Protein AF-0000000087747037 (afdb_homodimer)

Nearest PDB structures (foldseek):
  2ftr-assembly1_B  TM=6.989E-01  e=5.851E-05  Halalkalibacterium halodurans C-125
  2jdj-assembly1_A  TM=6.472E-01  e=1.345E-04  Hahella chejuensis
  3bgu-assembly1_A  TM=5.146E-01  e=9.373E-04  Thermobifida fusca YX
  3ife-assembly1_A-2  TM=5.707E-01  e=8.621E-03  Bacillus anthracis str. 'Ames Ancestor'
  2pgc-assembly1_C  TM=7.372E-01  e=6.903E-02  uncultured marine organism

Foldseek 3Di:
DKKKKKKKKAFQVCVVVVVVCCVPPVVVLLVVVVFWDDKDKDWDPDDPDPGITMMMIMTDGDDPVSVVVCCVPSVVVVVVVCCVPGNPRMDMDIDMDDDDDD/DKKKKKKKKAFQVCVVVVVVCCVPPVVVLLVVVVFWADKDKDWDPDDPDPGITMMMIMTDGDDPVSVVVCCVPSVVVVVVVCCVPGNPRMDMDIDMDDDDDD

pLDDT: mean 94.98, std 6.18, range [61.69, 98.69]

Solvent-accessible surface area (backbone atoms only — not comparable to full-atom values): 10642 Å² total; per-residue (Å²): 78,23,33,44,39,34,38,34,45,26,31,54,91,47,42,68,61,48,53,49,42,41,52,71,42,53,50,53,54,50,41,69,69,70,63,40,40,78,76,44,44,29,36,43,66,73,68,88,43,95,64,41,43,39,35,39,40,33,31,34,26,75,36,69,68,56,47,49,52,39,47,73,43,66,41,43,56,50,52,50,50,48,41,72,75,49,40,88,45,48,44,72,52,74,45,46,27,38,58,44,90,117,79,23,33,44,39,34,38,34,46,26,31,54,91,46,42,68,62,49,54,49,40,41,51,70,43,52,52,53,55,50,41,68,69,68,61,41,42,77,76,43,42,28,36,44,66,76,66,88,44,96,63,40,43,40,34,38,40,33,30,34,26,73,36,68,68,54,47,50,53,39,47,71,42,66,42,42,56,50,52,50,49,48,42,73,76,48,40,89,46,46,44,72,52,74,44,48,27,38,57,45,91,118

Structure (mmCIF, N/CA/C/O backbone):
data_AF-0000000087747037-model_v1
#
loop_
_entity.id
_entity.type
_entity.pdbx_description
1 polymer 'DUF4286 domain-containing protein'
#
loop_
_atom_site.group_PDB
_atom_site.id
_atom_site.type_symbol
_atom_site.label_atom_id
_atom_site.label_alt_id
_atom_site.label_comp_id
_atom_site.label_asym_id
_atom_site.label_entity_id
_atom_site.label_seq_id
_atom_site.pdbx_PDB_ins_code
_atom_site.Cartn_x
_atom_site.Cartn_y
_atom_site.Cartn_z
_atom_site.occupancy
_atom_site.B_iso_or_equiv
_atom_site.auth_seq_id
_atom_site.auth_comp_id
_atom_site.auth_asym_id
_atom_site.auth_atom_id
_atom_site.pdbx_PDB_model_num
ATOM 1 N N . MET A 1 1 ? 13.93 -2.777 5.367 1 95.06 1 MET A N 1
ATOM 2 C CA . MET A 1 1 ? 12.922 -3.766 5.012 1 95.06 1 MET A CA 1
ATOM 3 C C . MET A 1 1 ? 12.148 -3.332 3.766 1 95.06 1 MET A C 1
ATOM 5 O O . MET A 1 1 ? 11.852 -2.15 3.598 1 95.06 1 MET A O 1
ATOM 9 N N . ILE A 1 2 ? 12.023 -4.312 2.865 1 97.69 2 ILE A N 1
ATOM 10 C CA . ILE A 1 2 ? 11.375 -4.016 1.59 1 97.69 2 ILE A CA 1
ATOM 11 C C . ILE A 1 2 ? 9.953 -4.574 1.588 1 97.69 2 ILE A C 1
ATOM 13 O O . ILE A 1 2 ? 9.711 -5.676 2.084 1 97.69 2 ILE A O 1
ATOM 17 N N . ILE A 1 3 ? 9.102 -3.744 1.063 1 97.81 3 ILE A N 1
ATOM 18 C CA . ILE A 1 3 ? 7.727 -4.184 0.867 1 97.81 3 ILE A CA 1
ATOM 19 C C . ILE A 1 3 ? 7.461 -4.395 -0.622 1 97.81 3 ILE A C 1
ATOM 21 O O . ILE A 1 3 ? 7.75 -3.523 -1.442 1 97.81 3 ILE A O 1
ATOM 25 N N . ILE A 1 4 ? 7.023 -5.531 -0.963 1 97.25 4 ILE A N 1
ATOM 26 C CA . ILE A 1 4 ? 6.504 -5.7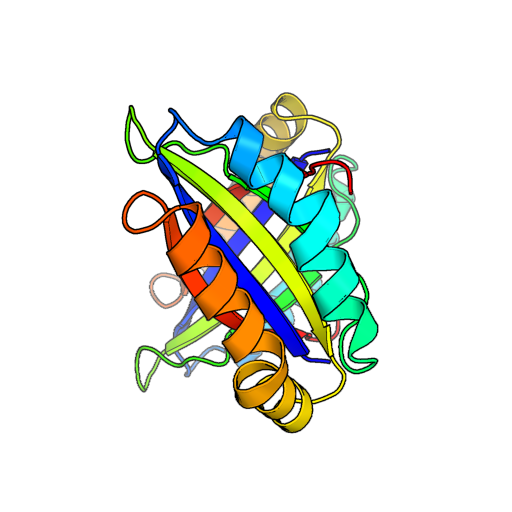97 -2.299 1 97.25 4 ILE A CA 1
ATOM 27 C C . ILE A 1 4 ? 4.98 -5.664 -2.299 1 97.25 4 ILE A C 1
ATOM 29 O O . ILE A 1 4 ? 4.285 -6.438 -1.635 1 97.25 4 ILE A O 1
ATOM 33 N N . ASN A 1 5 ? 4.508 -4.715 -2.982 1 96.81 5 ASN A N 1
ATOM 34 C CA . ASN A 1 5 ? 3.072 -4.48 -3.082 1 96.81 5 ASN A CA 1
ATOM 35 C C . ASN A 1 5 ? 2.561 -4.73 -4.496 1 96.81 5 ASN A C 1
ATOM 37 O O . ASN A 1 5 ? 2.902 -3.994 -5.426 1 96.81 5 ASN A O 1
ATOM 41 N N . THR A 1 6 ? 1.748 -5.715 -4.66 1 96.94 6 THR A N 1
ATOM 42 C CA . THR A 1 6 ? 1.2 -6.027 -5.977 1 96.94 6 THR A CA 1
ATOM 43 C C . THR A 1 6 ? -0.291 -5.707 -6.031 1 96.94 6 THR A C 1
ATOM 45 O O . THR A 1 6 ? -1.062 -6.168 -5.188 1 96.94 6 THR A O 1
ATOM 48 N N . THR A 1 7 ? -0.648 -4.91 -7.004 1 96.81 7 THR A N 1
ATOM 49 C CA . THR A 1 7 ? -2.047 -4.566 -7.23 1 96.81 7 THR A CA 1
ATOM 50 C C . THR A 1 7 ? -2.619 -5.363 -8.398 1 96.81 7 THR A C 1
ATOM 52 O O . THR A 1 7 ? -2.004 -5.441 -9.461 1 96.81 7 THR A O 1
ATOM 55 N N . PHE A 1 8 ? -3.748 -5.902 -8.188 1 96.75 8 PHE A N 1
ATOM 56 C CA . PHE A 1 8 ? -4.449 -6.68 -9.203 1 96.75 8 PHE A CA 1
ATOM 57 C C . PHE A 1 8 ? -5.738 -5.988 -9.625 1 96.75 8 PHE A C 1
ATOM 59 O O . PHE A 1 8 ? -6.516 -5.543 -8.773 1 96.75 8 PHE A O 1
ATOM 66 N N . HIS A 1 9 ? -5.863 -5.82 -10.875 1 96.06 9 HIS A N 1
ATOM 67 C CA . HIS A 1 9 ? -7.129 -5.41 -11.469 1 96.06 9 HIS A CA 1
ATOM 68 C C . HIS A 1 9 ? -7.867 -6.602 -12.07 1 96.06 9 HIS A C 1
ATOM 70 O O . HIS A 1 9 ? -7.41 -7.191 -13.055 1 96.06 9 HIS A O 1
ATOM 76 N N . VAL A 1 10 ? -8.992 -6.938 -11.508 1 96.12 10 VAL A N 1
ATOM 77 C CA . VAL A 1 10 ? -9.672 -8.195 -11.789 1 96.12 10 VAL A CA 1
ATOM 78 C C . VAL A 1 10 ? -11.086 -7.926 -12.289 1 96.12 10 VAL A C 1
ATOM 80 O O . VAL A 1 10 ? -11.797 -7.078 -11.742 1 96.12 10 VAL A O 1
ATOM 83 N N . GLU A 1 11 ? -11.469 -8.586 -13.359 1 95.69 11 GLU A N 1
ATOM 84 C CA . GLU A 1 11 ? -12.859 -8.516 -13.789 1 95.69 11 GLU A CA 1
ATOM 85 C C . GLU A 1 11 ? -13.805 -8.969 -12.672 1 95.69 11 GLU A C 1
ATOM 87 O O . GLU A 1 11 ? -13.523 -9.953 -11.984 1 95.69 11 GLU A O 1
ATOM 92 N N . ARG A 1 12 ? -14.875 -8.273 -12.602 1 94.06 12 ARG A N 1
ATOM 93 C CA . ARG A 1 12 ? -15.812 -8.539 -11.516 1 94.06 12 ARG A CA 1
ATOM 94 C C . ARG A 1 12 ? -16.344 -9.969 -11.586 1 94.06 12 ARG A C 1
ATOM 96 O O . ARG A 1 12 ? -16.625 -10.578 -10.547 1 94.06 12 ARG A O 1
ATOM 103 N N . SER A 1 13 ? -16.438 -10.516 -12.758 1 94.38 13 SER A N 1
ATOM 104 C CA . SER A 1 13 ? -17 -11.836 -12.969 1 94.38 13 SER A CA 1
ATOM 105 C C . SER A 1 13 ? -16.141 -12.914 -12.305 1 94.38 13 SER A C 1
ATOM 107 O O . SER A 1 13 ? -16.641 -14.008 -12.008 1 94.38 13 SER A O 1
ATOM 109 N N . ILE A 1 14 ? -14.93 -12.664 -12.047 1 96.56 14 ILE A N 1
ATOM 110 C CA . ILE A 1 14 ? -14.062 -13.703 -11.5 1 96.56 14 ILE A CA 1
ATOM 111 C C . ILE A 1 14 ? -13.562 -13.281 -10.125 1 96.56 14 ILE A C 1
ATOM 113 O O . ILE A 1 14 ? -12.672 -13.922 -9.555 1 96.56 14 ILE A O 1
ATOM 117 N N . GLU A 1 15 ? -13.992 -12.25 -9.523 1 96.06 15 GLU A N 1
ATOM 118 C CA . GLU A 1 15 ? -13.461 -11.648 -8.305 1 96.06 15 GLU A CA 1
ATOM 119 C C . GLU A 1 15 ? -13.445 -12.648 -7.156 1 96.06 15 GLU A C 1
ATOM 121 O O . GLU A 1 15 ? -12.461 -12.742 -6.418 1 96.06 15 GLU A O 1
ATOM 126 N N . ASN A 1 16 ? -14.539 -13.414 -7.055 1 96.81 16 ASN A N 1
ATOM 127 C CA . ASN A 1 16 ? -14.617 -14.375 -5.961 1 96.81 16 ASN A CA 1
ATOM 128 C C . ASN A 1 16 ? -13.578 -15.484 -6.113 1 96.81 16 ASN A C 1
ATOM 130 O O . ASN A 1 16 ? -12.914 -15.859 -5.145 1 96.81 16 ASN A O 1
ATOM 134 N N . ASN A 1 17 ? -13.453 -16.016 -7.254 1 97.75 17 ASN A N 1
ATOM 135 C CA . ASN A 1 17 ? -12.445 -17.031 -7.535 1 97.75 17 ASN A CA 1
ATOM 136 C C . ASN A 1 17 ? -11.031 -16.516 -7.305 1 97.75 17 ASN A C 1
ATOM 138 O O . ASN A 1 17 ? -10.18 -17.219 -6.785 1 97.75 17 ASN A O 1
ATOM 142 N N . PHE A 1 18 ? -10.867 -15.266 -7.719 1 98.19 18 PHE A N 1
ATOM 143 C CA . PHE A 1 18 ? -9.562 -14.633 -7.551 1 98.19 18 PHE A CA 1
ATOM 144 C C . PHE A 1 18 ? -9.211 -14.508 -6.074 1 98.19 18 PHE A C 1
ATOM 146 O O . PHE A 1 18 ? -8.109 -14.883 -5.66 1 98.19 18 PHE A O 1
ATOM 153 N N . CYS A 1 19 ? -10.148 -14.039 -5.305 1 98.19 19 CYS A N 1
ATOM 154 C CA . CYS A 1 19 ? -9.898 -13.867 -3.879 1 98.19 19 CYS A CA 1
ATOM 155 C C . CYS A 1 19 ? -9.602 -15.203 -3.213 1 98.19 19 CYS A C 1
ATOM 157 O O . CYS A 1 19 ? -8.719 -15.289 -2.359 1 98.19 19 CYS A O 1
ATOM 159 N N . LYS A 1 20 ? -10.352 -16.203 -3.617 1 98.12 20 LYS A N 1
ATOM 160 C CA . LYS A 1 20 ? -10.102 -17.547 -3.098 1 98.12 20 LYS A CA 1
ATOM 161 C C . LYS A 1 20 ? -8.703 -18.016 -3.471 1 98.12 20 LYS A C 1
ATOM 163 O O . LYS A 1 20 ? -7.988 -18.578 -2.635 1 98.12 20 LYS A O 1
ATOM 168 N N . TRP A 1 21 ? -8.305 -17.812 -4.648 1 98.31 21 TRP A N 1
ATOM 169 C CA . TRP A 1 21 ? -6.988 -18.203 -5.133 1 98.31 21 TRP A CA 1
ATOM 170 C C . TRP A 1 21 ? -5.891 -17.469 -4.367 1 98.31 21 TRP A C 1
ATOM 172 O O . TRP A 1 21 ? -4.859 -18.062 -4.035 1 98.31 21 TRP A O 1
ATOM 182 N N . VAL A 1 22 ? -6.047 -16.203 -4.098 1 98.5 22 VAL A N 1
ATOM 183 C CA . VAL A 1 22 ? -5.074 -15.43 -3.334 1 98.5 22 VAL A CA 1
ATOM 184 C C . VAL A 1 22 ? -4.879 -16.062 -1.955 1 98.5 22 VAL A C 1
ATOM 186 O O . VAL A 1 22 ? -3.748 -16.281 -1.526 1 98.5 22 VAL A O 1
ATOM 189 N N . ARG A 1 23 ? -5.992 -16.391 -1.35 1 98.25 23 ARG A N 1
ATOM 190 C CA . ARG A 1 23 ? -5.953 -16.906 0.015 1 98.25 23 ARG A CA 1
ATOM 191 C C . ARG A 1 23 ? -5.402 -18.328 0.049 1 98.25 23 ARG A C 1
ATOM 193 O O . ARG A 1 23 ? -4.605 -18.672 0.927 1 98.25 23 ARG A O 1
ATOM 200 N N . ASP A 1 24 ? -5.766 -19.094 -0.89 1 97.75 24 ASP A N 1
ATOM 201 C CA . ASP A 1 24 ? -5.512 -20.531 -0.802 1 97.75 24 ASP A CA 1
ATOM 202 C C . ASP A 1 24 ? -4.211 -20.906 -1.509 1 97.75 24 ASP A C 1
ATOM 204 O O . ASP A 1 24 ? -3.607 -21.938 -1.206 1 97.75 24 ASP A O 1
ATOM 208 N N . GLU A 1 25 ? -3.801 -20.094 -2.393 1 97.56 25 GLU A N 1
ATOM 209 C CA . GLU A 1 25 ? -2.66 -20.5 -3.207 1 97.56 25 GLU A CA 1
ATOM 210 C C . GLU A 1 25 ? -1.582 -19.422 -3.23 1 97.56 25 GLU A C 1
ATOM 212 O O . GLU A 1 25 ? -0.436 -19.672 -2.854 1 97.56 25 GLU A O 1
ATOM 217 N N . TYR A 1 26 ? -1.878 -18.219 -3.619 1 98.31 26 TYR A N 1
ATOM 218 C CA . TYR A 1 26 ? -0.902 -17.156 -3.834 1 98.31 26 TYR A CA 1
ATOM 219 C C . TYR A 1 26 ? -0.128 -16.859 -2.555 1 98.31 26 TYR A C 1
ATOM 221 O O . TYR A 1 26 ? 1.102 -16.953 -2.531 1 98.31 26 TYR A O 1
ATOM 229 N N . VAL A 1 27 ? -0.864 -16.562 -1.489 1 98.44 27 VAL A N 1
ATOM 230 C CA . VAL A 1 27 ? -0.237 -16.125 -0.251 1 98.44 27 VAL A CA 1
ATOM 231 C C . VAL A 1 27 ? 0.551 -17.266 0.375 1 98.44 27 VAL A C 1
ATOM 233 O O . VAL A 1 27 ? 1.735 -17.125 0.684 1 98.44 27 VAL A O 1
ATOM 236 N N . PRO A 1 28 ? -0.097 -18.516 0.499 1 98.19 28 PRO A N 1
ATOM 237 C CA . PRO A 1 28 ? 0.676 -19.625 1.074 1 98.19 28 PRO A CA 1
ATOM 238 C C . PRO A 1 28 ? 1.926 -19.953 0.262 1 98.19 28 PRO A C 1
ATOM 240 O O . PRO A 1 28 ? 2.986 -20.219 0.834 1 98.19 28 PRO A O 1
ATOM 243 N N . SER A 1 29 ? 1.837 -19.953 -0.997 1 97.56 29 SER A N 1
ATOM 244 C CA . SER A 1 29 ? 2.982 -20.25 -1.853 1 97.56 29 SER A CA 1
ATOM 245 C C . SER A 1 29 ? 4.078 -19.203 -1.693 1 97.56 29 SER A C 1
ATOM 247 O O . SER A 1 29 ? 5.262 -19.547 -1.607 1 97.56 29 SER A O 1
ATOM 249 N N . ALA A 1 30 ? 3.715 -17.953 -1.669 1 97.81 30 ALA A N 1
ATOM 250 C CA . ALA A 1 30 ? 4.676 -16.859 -1.492 1 97.81 30 ALA A CA 1
ATOM 251 C C . ALA A 1 30 ? 5.426 -17 -0.17 1 97.81 30 ALA A C 1
ATOM 253 O O . ALA A 1 30 ? 6.645 -16.828 -0.119 1 97.81 30 ALA A O 1
ATOM 254 N N . LEU A 1 31 ? 4.691 -17.344 0.831 1 97.75 31 LEU A N 1
ATOM 255 C CA . LEU A 1 31 ? 5.285 -17.5 2.156 1 97.75 31 LEU A CA 1
ATOM 256 C C . LEU A 1 31 ? 6.184 -18.719 2.215 1 97.75 31 LEU A C 1
ATOM 258 O O . LEU A 1 31 ? 7.184 -18.734 2.936 1 97.75 31 LEU A O 1
ATOM 262 N N . ALA A 1 32 ? 5.844 -19.766 1.49 1 96.81 32 ALA A N 1
ATOM 263 C CA . ALA A 1 32 ? 6.57 -21.031 1.509 1 96.81 32 ALA A CA 1
ATOM 264 C C . ALA A 1 32 ? 7.992 -20.859 0.986 1 96.81 32 ALA A C 1
ATOM 266 O O . ALA A 1 32 ? 8.859 -21.703 1.226 1 96.81 32 ALA A O 1
ATOM 267 N N . SER A 1 33 ? 8.227 -19.781 0.233 1 95.25 33 SER A N 1
ATOM 268 C CA . SER A 1 33 ? 9.57 -19.516 -0.268 1 95.25 33 SER A CA 1
ATOM 269 C C . SER A 1 33 ? 10.555 -19.312 0.877 1 95.25 33 SER A C 1
ATOM 271 O O . SER A 1 33 ? 11.766 -19.484 0.706 1 95.25 33 SER A O 1
ATOM 273 N N . GLY A 1 34 ? 9.984 -18.781 2.023 1 96.44 34 GLY A N 1
ATOM 274 C CA . GLY A 1 34 ? 10.82 -18.453 3.164 1 96.44 34 GLY A CA 1
ATOM 275 C C . GLY A 1 34 ? 11.453 -17.078 3.059 1 96.44 34 GLY A C 1
ATOM 276 O O . GLY A 1 34 ? 12.141 -16.641 3.98 1 96.44 34 GLY A O 1
ATOM 277 N N . ILE A 1 35 ? 11.25 -16.438 1.982 1 97.06 35 ILE A N 1
ATOM 278 C CA . ILE A 1 35 ? 11.859 -15.141 1.718 1 97.06 35 ILE A CA 1
ATOM 279 C C . ILE A 1 35 ? 10.906 -14.031 2.15 1 97.06 35 ILE A C 1
ATOM 281 O O . ILE A 1 35 ? 11.344 -12.977 2.607 1 97.06 35 ILE A O 1
ATOM 285 N N . LEU A 1 36 ? 9.625 -14.258 2.008 1 98.06 36 LEU A N 1
ATOM 286 C CA . LEU A 1 36 ? 8.609 -13.25 2.258 1 98.06 36 LEU A CA 1
ATOM 287 C C . LEU A 1 36 ? 7.941 -13.477 3.611 1 98.06 36 LEU A C 1
ATOM 289 O O . LEU A 1 36 ? 7.871 -14.609 4.094 1 98.06 36 LEU A O 1
ATOM 293 N N . SER A 1 37 ? 7.488 -12.375 4.133 1 98 37 SER A N 1
ATOM 294 C CA . SER A 1 37 ? 6.773 -12.43 5.406 1 98 37 SER A CA 1
ATOM 295 C C . SER A 1 37 ? 5.691 -11.359 5.48 1 98 37 SER A C 1
ATOM 297 O O . SER A 1 37 ? 5.578 -10.516 4.586 1 98 37 SER A O 1
ATOM 299 N N . GLU A 1 38 ? 4.789 -11.477 6.52 1 97.75 38 GLU A N 1
ATOM 300 C CA . GLU A 1 38 ? 3.797 -10.477 6.898 1 97.75 38 GLU A CA 1
ATOM 301 C C . GLU A 1 38 ? 2.881 -10.133 5.727 1 97.75 38 GLU A C 1
ATOM 303 O O . GLU A 1 38 ? 2.824 -8.977 5.293 1 97.75 38 GLU A O 1
ATOM 308 N N . PRO A 1 39 ? 2.15 -11.086 5.254 1 98.5 39 PRO A N 1
ATOM 309 C CA . PRO A 1 39 ? 1.237 -10.859 4.133 1 98.5 39 PRO A CA 1
ATOM 310 C C . PRO A 1 39 ? 0.112 -9.883 4.477 1 98.5 39 PRO A C 1
ATOM 312 O O . PRO A 1 39 ? -0.395 -9.898 5.602 1 98.5 39 PRO A O 1
ATOM 315 N N . GLY A 1 40 ? -0.173 -9.008 3.559 1 98.19 40 GLY A N 1
ATOM 316 C CA . GLY A 1 40 ? -1.353 -8.156 3.576 1 98.19 40 GLY A CA 1
ATOM 317 C C . GLY A 1 40 ? -2.252 -8.359 2.371 1 98.19 40 GLY A C 1
ATOM 318 O O . GLY A 1 40 ? -1.771 -8.617 1.268 1 98.19 40 GLY A O 1
ATOM 319 N N . PHE A 1 41 ? -3.521 -8.297 2.602 1 98.69 41 PHE A N 1
ATOM 320 C CA . PHE A 1 41 ? -4.512 -8.422 1.537 1 98.69 41 PHE A CA 1
ATOM 321 C C . PHE A 1 41 ? -5.637 -7.41 1.723 1 98.69 41 PHE A C 1
ATOM 323 O O . PHE A 1 41 ? -6.27 -7.363 2.779 1 98.69 41 PHE A O 1
ATOM 330 N N . SER A 1 42 ? -5.805 -6.582 0.672 1 98.12 42 SER A N 1
ATOM 331 C CA . SER A 1 42 ? -6.809 -5.535 0.797 1 98.12 42 SER A CA 1
ATOM 332 C C . SER A 1 42 ? -7.523 -5.289 -0.529 1 98.12 42 SER A C 1
ATOM 334 O O . SER A 1 42 ? -6.93 -5.457 -1.598 1 98.12 42 SER A O 1
ATOM 336 N N . ARG A 1 43 ? -8.805 -4.895 -0.438 1 97 43 ARG A N 1
ATOM 337 C CA . ARG A 1 43 ? -9.578 -4.422 -1.578 1 97 43 ARG A CA 1
ATOM 338 C C . ARG A 1 43 ? -9.508 -2.904 -1.7 1 97 43 ARG A C 1
ATOM 340 O O . ARG A 1 43 ? -9.68 -2.188 -0.711 1 97 43 ARG A O 1
ATOM 347 N N . ILE A 1 44 ? -9.219 -2.389 -2.865 1 96.25 44 ILE A N 1
ATOM 348 C CA . ILE A 1 44 ? -9.195 -0.949 -3.104 1 96.25 44 ILE A CA 1
ATOM 349 C C . ILE A 1 44 ? -10.609 -0.439 -3.348 1 96.25 44 ILE A C 1
ATOM 351 O O . ILE A 1 44 ? -11.312 -0.931 -4.238 1 96.25 44 ILE A O 1
ATOM 355 N N . LEU A 1 45 ? -11.07 0.446 -2.557 1 93.06 45 LEU A N 1
ATOM 356 C CA . LEU A 1 45 ? -12.469 0.854 -2.527 1 93.06 45 LEU A CA 1
ATOM 357 C C . LEU A 1 45 ? -12.773 1.846 -3.646 1 93.06 45 LEU A C 1
ATOM 359 O O . LEU A 1 45 ? -13.922 1.977 -4.074 1 93.06 45 LEU A O 1
ATOM 363 N N . ILE A 1 46 ? -11.789 2.543 -4.148 1 78.25 46 ILE A N 1
ATOM 364 C CA . ILE A 1 46 ? -12.109 3.471 -5.23 1 78.25 46 ILE A CA 1
ATOM 365 C C . ILE A 1 46 ? -12.141 2.719 -6.562 1 78.25 46 ILE A C 1
ATOM 367 O O . ILE A 1 46 ? -11.164 2.064 -6.934 1 78.25 46 ILE A O 1
ATOM 371 N N . GLU A 1 47 ? -13.391 2.541 -6.977 1 66.31 47 GLU A N 1
ATOM 372 C CA . GLU A 1 47 ? -13.625 1.826 -8.227 1 66.31 47 GLU A CA 1
ATOM 373 C C . GLU A 1 47 ? -13.367 2.727 -9.43 1 66.31 47 GLU A C 1
ATOM 375 O O . GLU A 1 47 ? -13.891 3.84 -9.508 1 66.31 47 GLU A O 1
ATOM 380 N N . VAL A 1 48 ? -12.312 2.396 -10.172 1 61.69 48 VAL A N 1
ATOM 381 C CA . VAL A 1 48 ? -11.961 3.17 -11.359 1 61.69 48 VAL A CA 1
ATOM 382 C C . VAL A 1 48 ? -12.875 2.795 -12.516 1 61.69 48 VAL A C 1
ATOM 384 O O . VAL A 1 48 ? -13.172 3.627 -13.383 1 61.69 48 VAL A O 1
ATOM 387 N N . GLN A 1 49 ? -13.25 1.562 -12.562 1 69.31 49 GLN A N 1
ATOM 388 C CA . GLN A 1 49 ? -14.117 1.094 -13.641 1 69.31 49 GLN A CA 1
ATOM 389 C C . GLN A 1 49 ? -15.25 0.228 -13.102 1 69.31 49 GLN A C 1
ATOM 391 O O . GLN A 1 49 ? -15.07 -0.485 -12.109 1 69.31 49 GLN A O 1
ATOM 396 N N . GLU A 1 50 ? -16.375 0.379 -13.773 1 71.94 50 GLU A N 1
ATOM 397 C CA . GLU A 1 50 ? -17.594 -0.301 -13.312 1 71.94 50 GLU A CA 1
ATOM 398 C C . GLU A 1 50 ? -17.406 -1.815 -13.312 1 71.94 50 GLU A C 1
ATOM 400 O O . GLU A 1 50 ? -17.891 -2.506 -12.414 1 71.94 50 GLU A O 1
ATOM 405 N N . ASP A 1 51 ? -16.672 -2.408 -14.172 1 85.5 51 ASP A N 1
ATOM 406 C CA . ASP A 1 51 ? -16.625 -3.861 -14.289 1 85.5 51 ASP A CA 1
ATOM 407 C C . ASP A 1 51 ? -15.273 -4.398 -13.812 1 85.5 51 ASP A C 1
ATOM 409 O O . ASP A 1 51 ? -14.852 -5.488 -14.211 1 85.5 51 ASP A O 1
ATOM 413 N N . CYS A 1 52 ? -14.57 -3.688 -12.953 1 91.62 52 CYS A N 1
ATOM 414 C CA . CYS A 1 52 ? -13.242 -4.086 -12.508 1 91.62 52 CYS A CA 1
ATOM 415 C C . CYS A 1 52 ? -13.078 -3.84 -11.008 1 91.62 52 CYS A C 1
ATOM 417 O O . CYS A 1 52 ? -13.531 -2.82 -10.492 1 91.62 52 CYS A O 1
ATOM 419 N N . SER A 1 53 ? -12.594 -4.852 -10.273 1 94.44 53 SER A N 1
ATOM 420 C CA . SER A 1 53 ? -12.188 -4.703 -8.875 1 94.44 53 SER A CA 1
ATOM 421 C C . SER A 1 53 ? -10.672 -4.703 -8.734 1 94.44 53 SER A C 1
ATOM 423 O O . SER A 1 53 ? -9.977 -5.414 -9.461 1 94.44 53 SER A O 1
ATOM 425 N N . SER A 1 54 ? -10.219 -3.971 -7.785 1 96.06 54 SER A N 1
ATOM 426 C CA . SER A 1 54 ? -8.781 -3.904 -7.539 1 96.06 54 SER A CA 1
ATOM 427 C C . SER A 1 54 ? -8.438 -4.414 -6.141 1 96.06 54 SER A C 1
ATOM 429 O O . SER A 1 54 ? -9.148 -4.125 -5.176 1 96.06 54 SER A O 1
ATOM 431 N N . PHE A 1 55 ? -7.363 -5.156 -6.117 1 97.69 55 PHE A N 1
ATOM 432 C CA . PHE A 1 55 ? -6.867 -5.707 -4.863 1 97.69 55 PHE A CA 1
ATOM 433 C C . PHE A 1 55 ? -5.363 -5.496 -4.738 1 97.69 55 PHE A C 1
ATOM 435 O O . PHE A 1 55 ? -4.645 -5.492 -5.738 1 97.69 55 PHE A O 1
ATOM 442 N N . ALA A 1 56 ? -4.957 -5.387 -3.523 1 97.88 56 ALA A N 1
ATOM 443 C CA . ALA A 1 56 ? -3.527 -5.277 -3.24 1 97.88 56 ALA A CA 1
ATOM 444 C C . ALA A 1 56 ? -3.062 -6.406 -2.326 1 97.88 56 ALA A C 1
ATOM 446 O O . ALA A 1 56 ? -3.713 -6.711 -1.322 1 97.88 56 ALA A O 1
ATOM 447 N N . VAL A 1 57 ? -1.992 -7.035 -2.664 1 98.5 57 VAL A N 1
ATOM 448 C CA . VAL A 1 57 ? -1.32 -8.031 -1.836 1 98.5 57 VAL A CA 1
ATOM 449 C C . VAL A 1 57 ? 0.106 -7.574 -1.536 1 98.5 57 VAL A C 1
ATOM 451 O O . VAL A 1 57 ? 0.853 -7.207 -2.447 1 98.5 57 VAL A O 1
ATOM 454 N N . SER A 1 58 ? 0.457 -7.582 -0.323 1 98.19 58 SER A N 1
ATOM 455 C CA . SER A 1 58 ? 1.783 -7.098 0.048 1 98.19 58 SER A CA 1
ATOM 456 C C . SER A 1 58 ? 2.525 -8.125 0.9 1 98.19 58 SER A C 1
ATOM 458 O O . SER A 1 58 ? 1.903 -8.922 1.605 1 98.19 58 SER A O 1
ATOM 460 N N . PHE A 1 59 ? 3.832 -8.078 0.827 1 98.62 59 PHE A N 1
ATOM 461 C CA . PHE A 1 59 ? 4.75 -8.836 1.662 1 98.62 59 PHE A CA 1
ATOM 462 C C . PHE A 1 59 ? 5.953 -7.988 2.061 1 98.62 59 PHE A C 1
ATOM 464 O O . PHE A 1 59 ? 6.258 -6.988 1.405 1 98.62 59 PHE A O 1
ATOM 471 N N . LYS A 1 60 ? 6.59 -8.438 3.086 1 98.25 60 LYS A N 1
ATOM 472 C CA . LYS A 1 60 ? 7.852 -7.824 3.488 1 98.25 60 LYS A CA 1
ATOM 473 C C . LYS A 1 60 ? 9.023 -8.773 3.262 1 98.25 60 LYS A C 1
ATOM 475 O O . LYS A 1 60 ? 8.859 -10 3.336 1 98.25 60 LYS A O 1
ATOM 480 N N . THR A 1 61 ? 10.055 -8.242 2.924 1 98.12 61 THR A N 1
ATOM 481 C CA . THR A 1 61 ? 11.305 -8.992 2.799 1 98.12 61 THR A CA 1
ATOM 482 C C . THR A 1 61 ? 12.492 -8.156 3.262 1 98.12 61 THR A C 1
ATOM 484 O O . THR A 1 61 ? 12.391 -6.93 3.355 1 98.12 61 THR A O 1
ATOM 487 N N . GLU A 1 62 ? 13.562 -8.711 3.551 1 97 62 GLU A N 1
ATOM 488 C CA . GLU A 1 62 ? 14.672 -8.078 4.246 1 97 62 GLU A CA 1
ATOM 489 C C . GLU A 1 62 ? 15.406 -7.09 3.342 1 97 62 GLU A C 1
ATOM 491 O O . GLU A 1 62 ? 15.867 -6.043 3.801 1 97 62 GLU A O 1
ATOM 496 N N . SER A 1 63 ? 15.586 -7.473 2.062 1 95 63 SER A N 1
ATOM 497 C CA . SER A 1 63 ? 16.391 -6.648 1.174 1 95 63 SER A CA 1
ATOM 498 C C . SER A 1 63 ? 15.82 -6.633 -0.24 1 95 63 SER A C 1
ATOM 500 O O . SER A 1 63 ? 14.977 -7.461 -0.581 1 95 63 SER A O 1
ATOM 502 N N . ILE A 1 64 ? 16.297 -5.648 -1.014 1 92.38 64 ILE A N 1
ATOM 503 C CA . ILE A 1 64 ? 15.867 -5.547 -2.404 1 92.38 64 ILE A CA 1
ATOM 504 C C . ILE A 1 64 ? 16.344 -6.766 -3.184 1 92.38 64 ILE A C 1
ATOM 506 O O . ILE A 1 64 ? 15.664 -7.25 -4.086 1 92.38 64 ILE A O 1
ATOM 510 N N . GLU A 1 65 ? 17.516 -7.305 -2.855 1 94.69 65 GLU A N 1
ATOM 511 C CA . GLU A 1 65 ? 18.031 -8.523 -3.479 1 94.69 65 GLU A CA 1
ATOM 512 C C . GLU A 1 65 ? 17.078 -9.695 -3.248 1 94.69 65 GLU A C 1
ATOM 514 O O . GLU A 1 65 ? 16.812 -10.477 -4.168 1 94.69 65 GLU A O 1
ATOM 519 N N . ASP A 1 66 ? 16.641 -9.812 -2.039 1 96.5 66 ASP A N 1
ATOM 520 C CA . ASP A 1 66 ? 15.68 -10.867 -1.71 1 96.5 66 ASP A CA 1
ATOM 521 C C . ASP A 1 66 ? 14.383 -10.703 -2.502 1 96.5 66 ASP A C 1
ATOM 523 O O . ASP A 1 66 ? 13.82 -11.68 -2.988 1 96.5 66 ASP A O 1
ATOM 527 N N . ALA A 1 67 ? 13.938 -9.469 -2.572 1 95.69 67 ALA A N 1
ATOM 528 C CA . ALA A 1 67 ? 12.719 -9.188 -3.33 1 95.69 67 ALA A CA 1
ATOM 529 C C . ALA A 1 67 ? 12.875 -9.609 -4.789 1 95.69 67 ALA A C 1
ATOM 531 O O . ALA A 1 67 ? 11.984 -10.25 -5.348 1 95.69 67 ALA A O 1
ATOM 532 N N . VAL A 1 68 ? 13.953 -9.281 -5.324 1 93.31 68 VAL A N 1
ATOM 533 C CA . VAL A 1 68 ? 14.219 -9.594 -6.723 1 93.31 68 VAL A CA 1
ATOM 534 C C . VAL A 1 68 ? 14.352 -11.102 -6.902 1 93.31 68 VAL A C 1
ATOM 536 O O . VAL A 1 68 ? 13.836 -11.672 -7.867 1 93.31 68 VAL A O 1
ATOM 539 N N . THR A 1 69 ? 15.055 -11.719 -6.023 1 94.88 69 THR A N 1
ATOM 540 C CA . THR A 1 69 ? 15.203 -13.172 -6.051 1 94.88 69 THR A CA 1
ATOM 541 C C . THR A 1 69 ? 13.836 -13.852 -6.062 1 94.88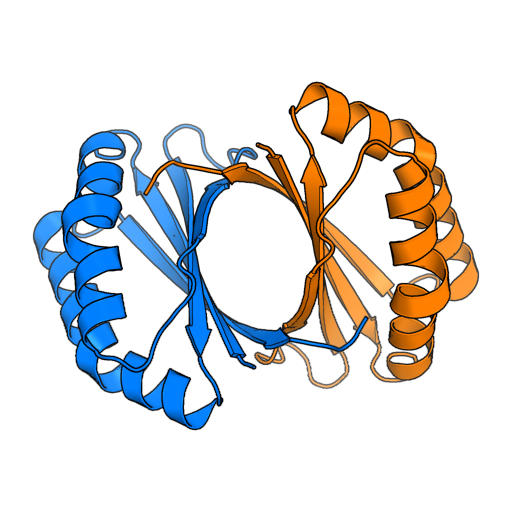 69 THR A C 1
ATOM 543 O O . THR A 1 69 ? 13.594 -14.75 -6.875 1 94.88 69 THR A O 1
ATOM 546 N N . TRP A 1 70 ? 13.016 -13.414 -5.172 1 96.69 70 TRP A N 1
ATOM 547 C CA . TRP A 1 70 ? 11.672 -13.977 -5.125 1 96.69 70 TRP A CA 1
ATOM 548 C C . TRP A 1 70 ? 10.922 -13.711 -6.43 1 96.69 70 TRP A C 1
ATOM 550 O O . TRP A 1 70 ? 10.281 -14.609 -6.977 1 96.69 70 TRP A O 1
ATOM 560 N N . HIS A 1 71 ? 10.945 -12.469 -6.848 1 93.62 71 HIS A N 1
ATOM 561 C CA . HIS A 1 71 ? 10.234 -12.031 -8.047 1 93.62 71 HIS A CA 1
ATOM 562 C C . HIS A 1 71 ? 10.609 -12.891 -9.25 1 93.62 71 HIS A C 1
ATOM 564 O O . HIS A 1 71 ? 9.734 -13.312 -10.008 1 93.62 71 HIS A O 1
ATOM 570 N N . ASP A 1 72 ? 11.836 -13.18 -9.43 1 93.75 72 ASP A N 1
ATOM 571 C CA . ASP A 1 72 ? 12.336 -13.906 -10.602 1 93.75 72 ASP A CA 1
ATOM 572 C C . ASP A 1 72 ? 12.133 -15.406 -10.445 1 93.75 72 ASP A C 1
ATOM 574 O O . ASP A 1 72 ? 12.211 -16.156 -11.422 1 93.75 72 ASP A O 1
ATOM 578 N N . GLY A 1 73 ? 11.891 -15.945 -9.281 1 94.12 73 GLY A N 1
ATOM 579 C CA . GLY A 1 73 ? 11.695 -17.359 -9 1 94.12 73 GLY A CA 1
ATOM 580 C C . GLY A 1 73 ? 10.25 -17.703 -8.703 1 94.12 73 GLY A C 1
ATOM 581 O O . GLY A 1 73 ? 9.445 -17.891 -9.625 1 94.12 73 GLY A O 1
ATOM 582 N N . HIS A 1 74 ? 10 -17.781 -7.355 1 93.94 74 HIS A N 1
ATOM 583 C CA . HIS A 1 74 ? 8.664 -18.156 -6.898 1 93.94 74 HIS A CA 1
ATOM 584 C C . HIS A 1 74 ? 7.602 -17.219 -7.461 1 93.94 74 HIS A C 1
ATOM 586 O O . HIS A 1 74 ? 6.5 -17.656 -7.801 1 93.94 74 HIS A O 1
ATOM 592 N N . GLY A 1 75 ? 7.988 -15.992 -7.539 1 95.12 75 GLY A N 1
ATOM 593 C CA . GLY A 1 75 ? 7.059 -15.016 -8.086 1 95.12 75 GLY A CA 1
ATOM 594 C C . GLY A 1 75 ? 6.68 -15.305 -9.531 1 95.12 75 GLY A C 1
ATOM 595 O O . GLY A 1 75 ? 5.523 -15.125 -9.922 1 95.12 75 GLY A O 1
ATOM 596 N N . ALA A 1 76 ? 7.656 -15.758 -10.305 1 95.25 76 ALA A N 1
ATOM 597 C CA . ALA A 1 76 ? 7.41 -16.078 -11.703 1 95.25 76 ALA A CA 1
ATOM 598 C C . ALA A 1 76 ? 6.418 -17.234 -11.836 1 95.25 76 ALA A C 1
ATOM 600 O O . ALA A 1 76 ? 5.531 -17.203 -12.695 1 95.25 76 ALA A O 1
ATOM 601 N N . ALA A 1 77 ? 6.523 -18.203 -11.039 1 95.56 77 ALA A N 1
ATOM 602 C CA . ALA A 1 77 ? 5.609 -19.344 -11.039 1 95.56 77 ALA A CA 1
ATOM 603 C C . ALA A 1 77 ? 4.188 -18.906 -10.695 1 95.56 77 ALA A C 1
ATOM 605 O O . ALA A 1 77 ? 3.221 -19.406 -11.273 1 95.56 77 ALA A O 1
ATOM 606 N N . LEU A 1 78 ? 4.074 -18.016 -9.75 1 96.75 78 LEU A N 1
ATOM 607 C CA . LEU A 1 78 ? 2.764 -17.516 -9.328 1 96.75 78 LEU A CA 1
ATOM 608 C C . LEU A 1 78 ? 2.119 -16.688 -10.43 1 96.75 78 LEU A C 1
ATOM 610 O O . LEU A 1 78 ? 0.904 -16.75 -10.633 1 96.75 78 LEU A O 1
ATOM 614 N N . ARG A 1 79 ? 2.959 -15.875 -11.07 1 95.12 79 ARG A N 1
ATOM 615 C CA . ARG A 1 79 ? 2.443 -15.102 -12.195 1 95.12 79 ARG A CA 1
ATOM 616 C C . ARG A 1 79 ? 1.94 -16.016 -13.305 1 95.12 79 ARG A C 1
ATOM 618 O O . ARG A 1 79 ? 0.897 -15.758 -13.914 1 95.12 79 ARG A O 1
ATOM 625 N N . GLN A 1 80 ? 2.656 -17.047 -13.602 1 95.62 80 GLN A N 1
ATOM 626 C CA . GLN A 1 80 ? 2.217 -18.016 -14.594 1 95.62 80 GLN A CA 1
ATOM 627 C C . GLN A 1 80 ? 0.902 -18.672 -14.18 1 95.62 80 GLN A C 1
ATOM 629 O O . GLN A 1 80 ? 0.013 -18.859 -15.008 1 95.62 80 GLN A O 1
ATOM 634 N N . SER A 1 81 ? 0.792 -19.047 -12.961 1 96.31 81 SER A N 1
ATOM 635 C CA . SER A 1 81 ? -0.44 -19.625 -12.43 1 96.31 81 SER A CA 1
ATOM 636 C C . SER A 1 81 ? -1.613 -18.672 -12.594 1 96.31 81 SER A C 1
ATOM 638 O O . SER A 1 81 ? -2.711 -19.078 -12.977 1 96.31 81 SER A O 1
ATOM 640 N N . LEU A 1 82 ? -1.413 -17.406 -12.281 1 96.44 82 LEU A N 1
ATOM 641 C CA . LEU A 1 82 ? -2.426 -16.375 -12.453 1 96.44 82 LEU A CA 1
ATOM 642 C C . LEU A 1 82 ? -2.914 -16.328 -13.898 1 96.44 82 LEU A C 1
ATOM 644 O O . LEU A 1 82 ? -4.121 -16.281 -14.148 1 96.44 82 LEU A O 1
ATOM 648 N N . HIS A 1 83 ? -1.957 -16.328 -14.82 1 95.94 83 HIS A N 1
ATOM 649 C CA . HIS A 1 83 ? -2.291 -16.281 -16.234 1 95.94 83 HIS A CA 1
ATOM 650 C C . HIS A 1 83 ? -3.09 -17.516 -16.656 1 95.94 83 HIS A C 1
ATOM 652 O O . HIS A 1 83 ? -4.047 -17.422 -17.422 1 95.94 83 HIS A O 1
ATOM 658 N N . THR A 1 84 ? -2.693 -18.656 -16.219 1 96.44 84 THR A N 1
ATOM 659 C CA . THR A 1 84 ? -3.35 -19.906 -16.562 1 96.44 84 THR A CA 1
ATOM 660 C C . THR A 1 84 ? -4.777 -19.938 -16.031 1 96.44 84 THR A C 1
ATOM 662 O O . THR A 1 84 ? -5.699 -20.375 -16.734 1 96.44 84 THR A O 1
ATOM 665 N N . LYS A 1 85 ? -5.023 -19.422 -14.891 1 96.88 85 LYS A N 1
ATOM 666 C CA . LYS A 1 85 ? -6.312 -19.531 -14.211 1 96.88 85 LYS A CA 1
ATOM 667 C C . LYS A 1 85 ? -7.27 -18.438 -14.672 1 96.88 85 LYS A C 1
ATOM 669 O O . LYS A 1 85 ? -8.469 -18.672 -14.82 1 96.88 85 LYS A O 1
ATOM 674 N N . PHE A 1 86 ? -6.711 -17.172 -14.867 1 97.44 86 PHE A N 1
ATOM 675 C CA . PHE A 1 86 ? -7.621 -16.047 -15.039 1 97.44 86 PHE A CA 1
ATOM 676 C C . PHE A 1 86 ? -7.375 -15.359 -16.375 1 97.44 86 PHE A C 1
ATOM 678 O O . PHE A 1 86 ? -8.18 -14.523 -16.812 1 97.44 86 PHE A O 1
ATOM 685 N N . GLY A 1 87 ? -6.254 -15.648 -16.984 1 95.56 87 GLY A N 1
ATOM 686 C CA . GLY A 1 87 ? -5.934 -15.07 -18.281 1 95.56 87 GLY A CA 1
ATOM 687 C C . GLY A 1 87 ? -5.918 -13.555 -18.266 1 95.56 87 GLY A C 1
ATOM 688 O O . GLY A 1 87 ? -5.273 -12.945 -17.422 1 95.56 87 GLY A O 1
ATOM 689 N N . GLU A 1 88 ? -6.676 -12.898 -19.234 1 94.75 88 GLU A N 1
ATOM 690 C CA . GLU A 1 88 ? -6.637 -11.445 -19.391 1 94.75 88 GLU A CA 1
ATOM 691 C C . GLU A 1 88 ? -7.637 -10.766 -18.469 1 94.75 88 GLU A C 1
ATOM 693 O O . GLU A 1 88 ? -7.727 -9.531 -18.438 1 94.75 88 GLU A O 1
ATOM 698 N N . LYS A 1 89 ? -8.289 -11.523 -17.75 1 96.06 89 LYS A N 1
ATOM 699 C CA . LYS A 1 89 ? -9.305 -10.969 -16.859 1 96.06 89 LYS A CA 1
ATOM 700 C C . LYS A 1 89 ? -8.672 -10.43 -15.578 1 96.06 89 LYS A C 1
ATOM 702 O O . LYS A 1 89 ? -9.352 -9.812 -14.758 1 96.06 89 LYS A O 1
ATOM 707 N N . ALA A 1 90 ? -7.34 -10.727 -15.422 1 96.25 90 ALA A N 1
ATOM 708 C CA . ALA A 1 90 ? -6.602 -10.203 -14.273 1 96.25 90 ALA A CA 1
ATOM 709 C 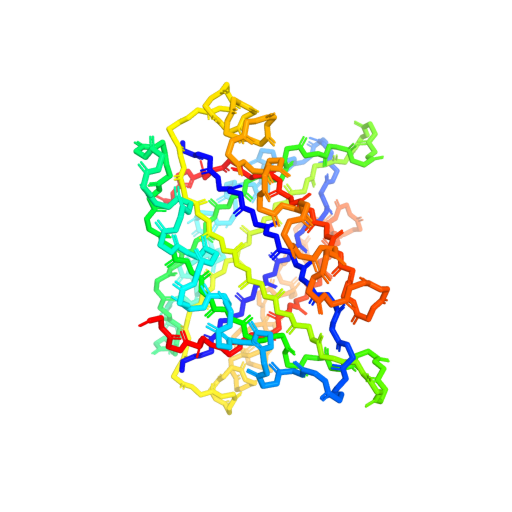C . ALA A 1 90 ? -5.273 -9.594 -14.719 1 96.25 90 ALA A C 1
ATOM 711 O O . ALA A 1 90 ? -4.441 -10.273 -15.32 1 96.25 90 ALA A O 1
ATOM 712 N N . LEU A 1 91 ? -5.152 -8.359 -14.453 1 94.94 91 LEU A N 1
ATOM 713 C CA . LEU A 1 91 ? -3.902 -7.645 -14.664 1 94.94 91 LEU A CA 1
ATOM 714 C C . LEU A 1 91 ? -3.256 -7.277 -13.328 1 94.94 91 LEU A C 1
ATOM 716 O O . LEU A 1 91 ? -3.945 -7.164 -12.312 1 94.94 91 LEU A O 1
ATOM 720 N N . PHE A 1 92 ? -1.96 -7.09 -13.383 1 95.75 92 PHE A N 1
ATOM 721 C CA . PHE A 1 92 ? -1.302 -6.777 -12.117 1 95.75 92 PHE A CA 1
ATOM 722 C C . PHE A 1 92 ? -0.048 -5.941 -12.352 1 95.75 92 PHE A C 1
ATOM 724 O O . PHE A 1 92 ? 0.507 -5.945 -13.453 1 95.75 92 PHE A O 1
ATOM 731 N N . PHE A 1 93 ? 0.365 -5.219 -11.375 1 93.81 93 PHE A N 1
ATOM 732 C CA . PHE A 1 93 ? 1.649 -4.531 -11.312 1 93.81 93 PHE A CA 1
ATOM 733 C C . PHE A 1 93 ? 2.176 -4.5 -9.883 1 93.81 93 PHE A C 1
ATOM 735 O O . PHE A 1 93 ? 1.396 -4.449 -8.93 1 93.81 93 PHE A O 1
ATOM 742 N N . SER A 1 94 ? 3.486 -4.469 -9.773 1 94.62 94 SER A N 1
ATOM 743 C CA . SER A 1 94 ? 4.098 -4.5 -8.453 1 94.62 94 SER A CA 1
ATOM 744 C C . SER A 1 94 ? 4.91 -3.238 -8.188 1 94.62 94 SER A C 1
ATOM 746 O O . SER A 1 94 ? 5.562 -2.713 -9.086 1 94.62 94 SER A O 1
ATOM 748 N N . THR A 1 95 ? 4.812 -2.857 -6.98 1 93.81 95 THR A N 1
ATOM 749 C CA . THR A 1 95 ? 5.625 -1.752 -6.48 1 93.81 95 THR A CA 1
ATOM 750 C C . THR A 1 95 ? 6.551 -2.223 -5.359 1 93.81 95 THR A C 1
ATOM 752 O O . THR A 1 95 ? 6.145 -3.012 -4.504 1 93.81 95 THR A O 1
ATOM 755 N N . TYR A 1 96 ? 7.746 -1.729 -5.445 1 95.94 96 TYR A N 1
ATOM 756 C CA . TYR A 1 96 ? 8.719 -2.014 -4.398 1 95.94 96 TYR A CA 1
ATOM 757 C C . TYR A 1 96 ? 8.969 -0.783 -3.531 1 95.94 96 TYR A C 1
ATOM 759 O O . TYR A 1 96 ? 9.227 0.306 -4.047 1 95.94 96 TYR A O 1
ATOM 767 N N . MET A 1 97 ? 8.914 -1.038 -2.242 1 97.31 97 MET A N 1
ATOM 768 C CA . MET A 1 97 ? 9.031 0.081 -1.312 1 97.31 97 MET A CA 1
ATOM 769 C C . MET A 1 97 ? 10.039 -0.23 -0.211 1 97.31 97 MET A C 1
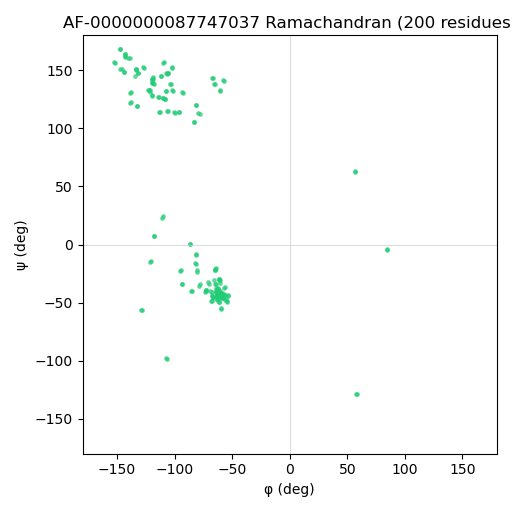ATOM 771 O O . MET A 1 97 ? 10.172 -1.382 0.206 1 97.31 97 MET A O 1
ATOM 775 N N . ASP A 1 98 ?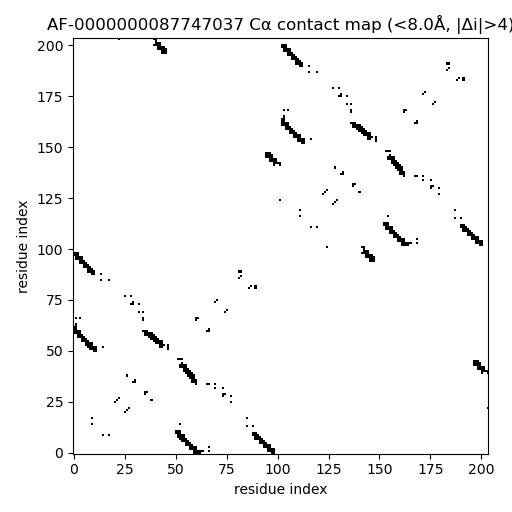 10.672 0.805 0.214 1 97.56 98 ASP A N 1
ATOM 776 C CA . ASP A 1 98 ? 11.602 0.709 1.331 1 97.56 98 ASP A CA 1
ATOM 777 C C . ASP A 1 98 ? 11.016 1.329 2.596 1 97.56 98 ASP A C 1
ATOM 779 O O . ASP A 1 98 ? 10.742 2.531 2.635 1 97.56 98 ASP A O 1
ATOM 783 N N . GLU A 1 99 ? 10.789 0.477 3.584 1 97.5 99 GLU A N 1
ATOM 784 C CA . GLU A 1 99 ? 10.234 0.98 4.836 1 97.5 99 GLU A CA 1
ATOM 785 C C . GLU A 1 99 ? 11.156 2.02 5.473 1 97.5 99 GLU A C 1
ATOM 787 O O . GLU A 1 99 ? 12.367 1.807 5.566 1 97.5 99 GLU A O 1
ATOM 792 N N . GLN A 1 100 ? 10.578 3.107 5.867 1 97.5 100 GLN A N 1
ATOM 793 C CA . GLN A 1 100 ? 11.305 4.207 6.492 1 97.5 100 GLN A CA 1
ATOM 794 C C . GLN A 1 100 ? 11.039 4.262 7.992 1 97.5 100 GLN A C 1
ATOM 796 O O . GLN A 1 100 ? 9.953 3.902 8.445 1 97.5 100 GLN A O 1
ATOM 801 N N . PRO A 1 101 ? 12.008 4.684 8.703 1 94.69 101 PRO A N 1
ATOM 802 C CA . PRO A 1 101 ? 11.781 4.809 10.148 1 94.69 101 PRO A CA 1
ATOM 803 C C . PRO A 1 101 ? 10.773 5.906 10.492 1 94.69 101 PRO A C 1
ATOM 805 O O . PRO A 1 101 ? 10.727 6.938 9.82 1 94.69 101 PRO A O 1
ATOM 808 N N . LEU A 1 102 ? 9.906 5.699 11.547 1 92.69 102 LEU A N 1
ATOM 809 C CA . LEU A 1 102 ? 8.977 6.688 12.078 1 92.69 102 LEU A CA 1
ATOM 810 C C . LEU A 1 102 ? 9.445 7.195 13.438 1 92.69 102 LEU A C 1
ATOM 812 O O . LEU A 1 102 ? 10.086 6.465 14.195 1 92.69 102 LEU A O 1
ATOM 816 N N . MET B 1 1 ? -11.578 -3.381 8.531 1 94.88 1 MET B N 1
ATOM 817 C CA . MET B 1 1 ? -10.562 -2.371 8.812 1 94.88 1 MET B CA 1
ATOM 818 C C . MET B 1 1 ? -10.133 -1.671 7.523 1 94.88 1 MET B C 1
ATOM 820 O O . MET B 1 1 ? -10 -2.309 6.48 1 94.88 1 MET B O 1
ATOM 824 N N . ILE B 1 2 ? -10.102 -0.334 7.633 1 97.69 2 ILE B N 1
ATOM 825 C CA . ILE B 1 2 ? -9.789 0.469 6.457 1 97.69 2 ILE B CA 1
ATOM 826 C C . ILE B 1 2 ? -8.352 0.984 6.551 1 97.69 2 ILE B C 1
ATOM 828 O O . ILE B 1 2 ? -7.898 1.38 7.625 1 97.69 2 ILE B O 1
ATOM 832 N N . ILE B 1 3 ? -7.723 0.903 5.422 1 97.81 3 ILE B N 1
ATOM 833 C CA . ILE B 1 3 ? -6.387 1.48 5.316 1 97.81 3 ILE B CA 1
ATOM 834 C C . ILE B 1 3 ? -6.441 2.744 4.461 1 97.81 3 ILE B C 1
ATOM 836 O O . ILE B 1 3 ? -6.992 2.732 3.355 1 97.81 3 ILE B O 1
ATOM 840 N N . ILE B 1 4 ? -5.984 3.797 4.98 1 97.19 4 ILE B N 1
ATOM 841 C CA . ILE B 1 4 ? -5.754 5.012 4.203 1 97.19 4 ILE B CA 1
ATOM 842 C C . ILE B 1 4 ? -4.293 5.07 3.764 1 97.19 4 ILE B C 1
ATOM 844 O O . ILE B 1 4 ? -3.391 5.18 4.602 1 97.19 4 ILE B O 1
ATOM 848 N N . ASN B 1 5 ? -4.082 4.977 2.523 1 96.75 5 ASN B N 1
ATOM 849 C CA . ASN B 1 5 ? -2.736 5.035 1.967 1 96.75 5 ASN B CA 1
ATOM 850 C C . ASN B 1 5 ? -2.527 6.297 1.132 1 96.75 5 ASN B C 1
ATOM 852 O O . ASN B 1 5 ? -3.141 6.453 0.075 1 96.75 5 ASN B O 1
ATOM 856 N N . THR B 1 6 ? -1.671 7.16 1.574 1 97 6 THR B N 1
ATOM 857 C CA . THR B 1 6 ? -1.398 8.391 0.842 1 97 6 THR B CA 1
ATOM 858 C C . THR B 1 6 ? 0.002 8.359 0.236 1 97 6 THR B C 1
ATOM 860 O O . THR B 1 6 ? 0.984 8.117 0.941 1 97 6 THR B O 1
ATOM 863 N N . THR B 1 7 ? 0.059 8.578 -1.052 1 96.81 7 THR B N 1
ATOM 864 C CA . THR B 1 7 ? 1.33 8.656 -1.762 1 96.81 7 THR B CA 1
ATOM 865 C C . THR B 1 7 ? 1.705 10.109 -2.035 1 96.81 7 THR B C 1
ATOM 867 O O . THR B 1 7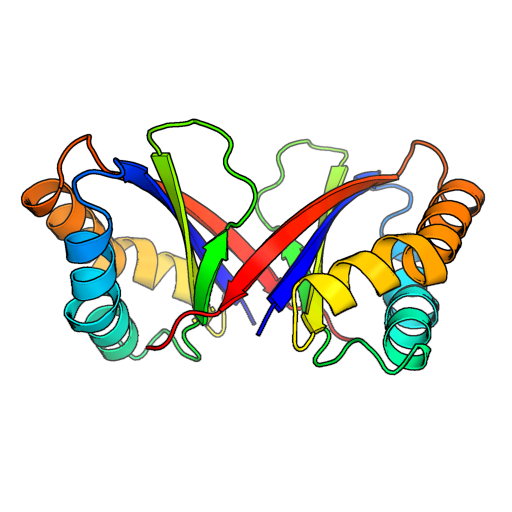 ? 0.88 10.891 -2.518 1 96.81 7 THR B O 1
ATOM 870 N N . PHE B 1 8 ? 2.898 10.43 -1.743 1 96.88 8 PHE B N 1
ATOM 871 C CA . PHE B 1 8 ? 3.43 11.766 -1.967 1 96.88 8 PHE B CA 1
ATOM 872 C C . PHE B 1 8 ? 4.516 11.742 -3.035 1 96.88 8 PHE B C 1
ATOM 874 O O . PHE B 1 8 ? 5.414 10.898 -2.998 1 96.88 8 PHE B O 1
ATOM 881 N N . HIS B 1 9 ? 4.34 12.562 -3.992 1 96 9 HIS B N 1
ATOM 882 C CA . HIS B 1 9 ? 5.391 12.852 -4.961 1 96 9 HIS B CA 1
ATOM 883 C C . HIS B 1 9 ? 6.094 14.164 -4.633 1 96 9 HIS B C 1
ATOM 885 O O . HIS B 1 9 ? 5.488 15.234 -4.723 1 96 9 HIS B O 1
ATOM 891 N N . VAL B 1 10 ? 7.348 14.078 -4.27 1 96.25 10 VAL B N 1
ATOM 892 C CA . VAL B 1 10 ? 8.07 15.195 -3.67 1 96.25 10 VAL B CA 1
ATOM 893 C C . VAL B 1 10 ? 9.305 15.523 -4.512 1 96.25 10 VAL B C 1
ATOM 895 O O . VAL B 1 10 ? 10.023 14.625 -4.949 1 96.25 10 VAL B O 1
ATOM 898 N N . GLU B 1 11 ? 9.5 16.812 -4.797 1 95.75 11 GLU B N 1
ATOM 899 C CA . GLU B 1 11 ? 10.75 17.203 -5.43 1 95.75 11 GLU B CA 1
ATOM 900 C C . GLU B 1 11 ? 11.953 16.797 -4.594 1 95.75 11 GLU B C 1
ATOM 902 O O . GLU B 1 11 ? 11.938 16.906 -3.367 1 95.75 11 GLU B O 1
ATOM 907 N N . ARG B 1 12 ? 12.953 16.375 -5.32 1 94.12 12 ARG B N 1
ATOM 908 C CA . ARG B 1 12 ? 14.133 15.844 -4.645 1 94.12 12 ARG B CA 1
ATOM 909 C C . ARG B 1 12 ? 14.766 16.906 -3.748 1 94.12 12 ARG B C 1
ATOM 911 O O . ARG B 1 12 ? 15.328 16.578 -2.699 1 94.12 12 ARG B O 1
ATOM 918 N N . SER B 1 13 ? 14.648 18.141 -4.098 1 94.5 13 SER B N 1
ATOM 919 C CA . SER B 1 13 ? 15.281 19.25 -3.379 1 94.5 13 SER B CA 1
ATOM 920 C C . SER B 1 13 ? 14.711 19.391 -1.973 1 94.5 13 SER B C 1
ATOM 922 O O . SER B 1 13 ? 15.359 19.953 -1.089 1 94.5 13 SER B O 1
ATOM 924 N N . ILE B 1 14 ? 13.555 18.906 -1.726 1 96.62 14 ILE B N 1
ATOM 925 C CA . ILE B 1 14 ? 12.938 19.109 -0.421 1 96.62 14 ILE B CA 1
ATOM 926 C C . ILE B 1 14 ? 12.719 17.766 0.269 1 96.62 14 ILE B C 1
ATOM 928 O O . ILE B 1 14 ? 12.047 17.688 1.3 1 96.62 14 ILE B O 1
ATOM 932 N N . GLU B 1 15 ? 13.164 16.688 -0.209 1 96.06 15 GLU B N 1
ATOM 933 C CA . GLU B 1 15 ? 12.867 15.328 0.245 1 96.06 15 GLU B CA 1
ATOM 934 C C . GLU B 1 15 ? 13.203 15.156 1.723 1 96.06 15 GLU B C 1
ATOM 936 O O . GLU B 1 15 ? 12.422 14.578 2.48 1 96.06 15 GLU B O 1
ATOM 941 N N . ASN B 1 16 ? 14.359 15.695 2.098 1 96.88 16 ASN B N 1
ATOM 942 C CA . ASN B 1 16 ? 14.773 15.531 3.488 1 96.88 16 ASN B CA 1
ATOM 943 C C . ASN B 1 16 ? 13.852 16.281 4.438 1 96.88 16 ASN B C 1
ATOM 945 O O . ASN B 1 16 ? 13.453 15.758 5.477 1 96.88 16 ASN B O 1
ATOM 949 N N . ASN B 1 17 ? 13.523 17.469 4.117 1 97.75 17 ASN B N 1
ATOM 950 C CA . ASN B 1 17 ? 12.586 18.266 4.914 1 97.75 17 ASN B CA 1
ATOM 951 C C . ASN B 1 17 ? 11.219 17.609 4.988 1 97.75 17 ASN B C 1
ATOM 953 O O . ASN B 1 17 ? 10.57 17.609 6.039 1 97.75 17 ASN B O 1
ATOM 957 N N . PHE B 1 18 ? 10.844 17.062 3.848 1 98.25 18 PHE B N 1
ATOM 958 C CA . PHE B 1 18 ? 9.555 16.375 3.777 1 98.25 18 PHE B CA 1
ATOM 959 C C . PHE B 1 18 ? 9.523 15.172 4.707 1 98.25 18 PHE B C 1
ATOM 961 O O . PHE B 1 18 ? 8.586 15.016 5.492 1 98.25 18 PHE B O 1
ATOM 968 N N . CYS B 1 19 ? 10.555 14.391 4.637 1 98.25 19 CYS B N 1
ATOM 969 C CA . CYS B 1 19 ? 10.609 13.195 5.477 1 98.25 19 CYS B CA 1
ATOM 970 C C . CYS B 1 19 ? 10.602 13.57 6.957 1 98.25 19 CYS B C 1
ATOM 972 O O . CYS B 1 19 ? 9.938 12.914 7.762 1 98.25 19 CYS B O 1
ATOM 974 N N . LYS B 1 20 ? 11.344 14.602 7.285 1 98.12 20 LYS B N 1
ATOM 975 C CA . LYS B 1 20 ? 11.344 15.094 8.656 1 98.12 20 LYS B CA 1
ATOM 976 C C . LYS B 1 20 ? 9.945 15.547 9.078 1 98.12 20 LYS B C 1
ATOM 978 O O . LYS B 1 20 ? 9.492 15.234 10.188 1 98.12 20 LYS B O 1
ATOM 983 N N . TRP B 1 21 ? 9.289 16.25 8.242 1 98.31 21 TRP B N 1
ATOM 984 C CA . TRP B 1 21 ? 7.938 16.734 8.508 1 98.31 21 TRP B CA 1
ATOM 985 C C . TRP B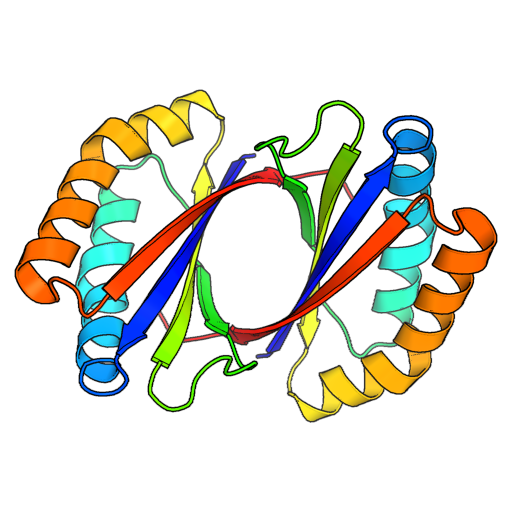 1 21 ? 6.969 15.57 8.703 1 98.31 21 TRP B C 1
ATOM 987 O O . TRP B 1 21 ? 6.102 15.617 9.578 1 98.31 21 TRP B O 1
ATOM 997 N N . VAL B 1 22 ? 7.055 14.531 7.914 1 98.5 22 VAL B N 1
ATOM 998 C CA . VAL B 1 22 ? 6.203 13.352 8.047 1 98.5 22 VAL B CA 1
ATOM 999 C C . VAL B 1 22 ? 6.383 12.742 9.438 1 98.5 22 VAL B C 1
ATOM 1001 O O . VAL B 1 22 ? 5.402 12.469 10.133 1 98.5 22 VAL B O 1
ATOM 1004 N N . ARG B 1 23 ? 7.633 12.633 9.812 1 98.25 23 ARG B N 1
ATOM 1005 C CA . ARG B 1 23 ? 7.949 11.969 11.078 1 98.25 23 ARG B CA 1
ATOM 1006 C C . ARG B 1 23 ? 7.562 12.844 12.266 1 98.25 23 ARG B C 1
ATOM 1008 O O . ARG B 1 23 ? 7.02 12.352 13.258 1 98.25 23 ARG B O 1
ATOM 1015 N N . ASP B 1 24 ? 7.777 14.086 12.156 1 97.81 24 ASP B N 1
ATOM 1016 C CA . ASP B 1 24 ? 7.695 14.953 13.328 1 97.81 24 ASP B CA 1
ATOM 1017 C C . ASP B 1 24 ? 6.312 15.594 13.438 1 97.81 24 ASP B C 1
ATOM 1019 O O . ASP B 1 24 ? 5.898 16 14.523 1 97.81 24 ASP B O 1
ATOM 1023 N N . GLU B 1 25 ? 5.645 15.68 12.367 1 97.62 25 GLU B N 1
ATOM 1024 C CA . GLU B 1 25 ? 4.398 16.438 12.398 1 97.62 25 GLU B CA 1
ATOM 1025 C C . GLU B 1 25 ? 3.24 15.625 11.828 1 97.62 25 GLU B C 1
ATOM 1027 O O . GLU B 1 25 ? 2.236 15.406 12.508 1 97.62 25 GLU B O 1
ATOM 1032 N N . TYR B 1 26 ? 3.324 15.141 10.625 1 98.31 26 TYR B N 1
ATOM 1033 C CA . TYR B 1 26 ? 2.223 14.492 9.922 1 98.31 26 TYR B CA 1
ATOM 1034 C C . TYR B 1 26 ? 1.726 13.273 10.688 1 98.31 26 TYR B C 1
ATOM 1036 O O . TYR B 1 26 ? 0.546 13.195 11.039 1 98.31 26 TYR B O 1
ATOM 1044 N N . VAL B 1 27 ? 2.646 12.359 10.984 1 98.44 27 VAL B N 1
ATOM 1045 C CA . VAL B 1 27 ? 2.266 11.086 11.586 1 98.44 27 VAL B CA 1
ATOM 1046 C C . VAL B 1 27 ? 1.755 11.312 13.008 1 98.44 27 VAL B C 1
ATOM 1048 O O . VAL B 1 27 ? 0.658 10.875 13.359 1 98.44 27 VAL B O 1
ATOM 1051 N N . PRO B 1 28 ? 2.537 12.117 13.867 1 98.19 28 PRO B N 1
ATOM 1052 C CA . PRO B 1 28 ? 2.023 12.359 15.219 1 98.19 28 PRO B CA 1
ATOM 1053 C C . PRO B 1 28 ? 0.664 13.055 15.219 1 98.19 28 PRO B C 1
ATOM 1055 O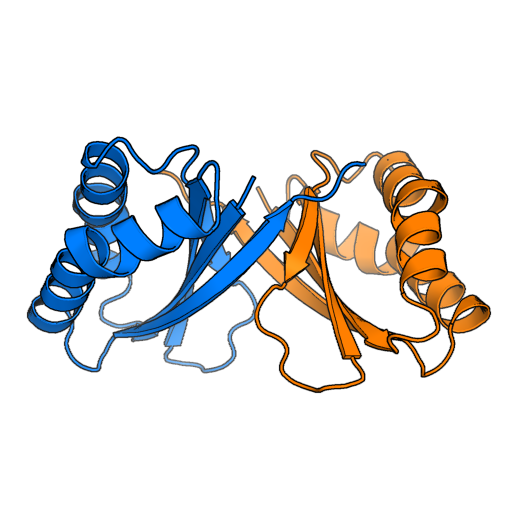 O . PRO B 1 28 ? -0.214 12.703 16.016 1 98.19 28 PRO B O 1
ATOM 1058 N N . SER B 1 29 ? 0.464 14 14.406 1 97.56 29 SER B N 1
ATOM 1059 C CA . SER B 1 29 ? -0.805 14.719 14.328 1 97.56 29 SER B CA 1
ATOM 1060 C C . SER B 1 29 ? -1.939 13.797 13.906 1 97.56 29 SER B C 1
ATOM 1062 O O . SER B 1 29 ? -3.033 13.844 14.469 1 97.56 29 SER B O 1
ATOM 1064 N N . ALA B 1 30 ? -1.704 12.977 12.906 1 97.81 30 ALA B N 1
ATOM 1065 C CA . ALA B 1 30 ? -2.707 12.023 12.43 1 97.81 30 ALA B CA 1
ATOM 1066 C C . ALA B 1 30 ? -3.125 11.07 13.547 1 97.81 30 ALA B C 1
ATOM 1068 O O . ALA B 1 30 ? -4.312 10.797 13.727 1 97.81 30 ALA B O 1
ATOM 1069 N N . LEU B 1 31 ? -2.158 10.633 14.281 1 97.75 31 LEU B N 1
ATOM 1070 C CA . LEU B 1 31 ? -2.424 9.695 15.367 1 97.75 31 LEU B CA 1
ATOM 1071 C C . LEU B 1 31 ? -3.162 10.383 16.516 1 97.75 31 LEU B C 1
ATOM 1073 O O . LEU B 1 31 ? -3.969 9.758 17.203 1 97.75 31 LEU B O 1
ATOM 1077 N N . ALA B 1 32 ? -2.893 11.656 16.734 1 96.88 32 ALA B N 1
ATOM 1078 C CA . ALA B 1 32 ? -3.467 12.422 17.844 1 96.88 32 ALA B CA 1
ATOM 1079 C C . ALA B 1 32 ? -4.98 12.547 17.688 1 96.88 32 ALA B C 1
ATOM 1081 O O . ALA B 1 32 ? -5.684 12.852 18.656 1 96.88 32 ALA B O 1
ATOM 1082 N N . SER B 1 33 ? -5.477 12.367 16.484 1 95.25 33 SER B N 1
ATOM 1083 C CA . SER B 1 33 ? -6.918 12.422 16.266 1 95.25 33 SER B CA 1
ATOM 1084 C C . SER B 1 33 ? -7.641 11.344 17.062 1 95.25 33 SER B C 1
ATOM 1086 O O . SER B 1 33 ? -8.828 11.469 17.344 1 95.25 33 SER B O 1
ATOM 1088 N N . GLY B 1 34 ? -6.883 10.203 17.281 1 96.44 34 GLY B N 1
ATOM 1089 C CA . GLY B 1 34 ? -7.477 9.055 17.953 1 96.44 34 GLY B CA 1
ATOM 1090 C C . GLY B 1 34 ? -8.25 8.148 17.016 1 96.44 34 GLY B C 1
ATOM 1091 O O . GLY B 1 34 ? -8.75 7.102 17.438 1 96.44 34 GLY B O 1
ATOM 1092 N N . ILE B 1 35 ? -8.352 8.539 15.82 1 97.06 35 ILE B N 1
ATOM 1093 C CA . ILE B 1 35 ? -9.133 7.805 14.828 1 97.06 35 ILE B CA 1
ATOM 1094 C C . ILE B 1 35 ? -8.219 6.836 14.07 1 97.06 35 ILE B C 1
ATOM 1096 O O . ILE B 1 35 ? -8.656 5.746 13.68 1 97.06 35 ILE B O 1
ATOM 1100 N N . LEU B 1 36 ? -6.996 7.211 13.859 1 98.06 36 LEU B N 1
ATOM 1101 C CA . LEU B 1 36 ? -6.051 6.449 13.055 1 98.06 36 LEU B CA 1
ATOM 1102 C C . LEU B 1 36 ? -5.078 5.672 13.945 1 98.06 36 LEU B C 1
ATOM 1104 O O . LEU B 1 36 ? -4.789 6.09 15.062 1 98.06 36 LEU B O 1
ATOM 1108 N N . SER B 1 37 ? -4.629 4.594 13.367 1 98 37 SER B N 1
ATOM 1109 C CA . SER B 1 37 ? -3.652 3.77 14.07 1 98 37 SER B CA 1
ATOM 1110 C C . SER B 1 37 ? -2.689 3.102 13.094 1 98 37 SER B C 1
ATOM 1112 O O . SER B 1 37 ? -2.865 3.199 11.875 1 98 37 SER B O 1
ATOM 1114 N N . GLU B 1 38 ? -1.585 2.516 13.633 1 97.75 38 GLU B N 1
ATOM 1115 C CA . GLU B 1 38 ? -0.634 1.664 12.922 1 97.75 38 GLU B CA 1
ATOM 1116 C C . GLU B 1 38 ? -0.045 2.381 11.711 1 97.75 38 GLU B C 1
ATOM 1118 O O . GLU B 1 38 ? -0.203 1.928 10.578 1 97.75 38 GLU B O 1
ATOM 1123 N N . PRO B 1 39 ? 0.67 3.438 11.953 1 98.5 39 PRO B N 1
ATOM 1124 C CA . PRO B 1 39 ? 1.282 4.195 10.859 1 98.5 39 PRO B CA 1
ATOM 1125 C C . PRO B 1 39 ? 2.352 3.4 10.117 1 98.5 39 PRO B C 1
ATOM 1127 O O . PRO B 1 39 ? 3.094 2.631 10.734 1 98.5 39 PRO B O 1
ATOM 1130 N N . GLY B 1 40 ? 2.326 3.521 8.812 1 98.19 40 GLY B N 1
ATOM 1131 C CA . GLY B 1 40 ? 3.391 3.055 7.938 1 98.19 40 GLY B CA 1
ATOM 1132 C C . GLY B 1 40 ? 4.023 4.164 7.117 1 98.19 40 GLY B C 1
ATOM 1133 O O . GLY B 1 40 ? 3.34 5.109 6.715 1 98.19 40 GLY B O 1
ATOM 1134 N N . PHE B 1 41 ? 5.305 4.062 6.938 1 98.69 41 PHE B N 1
ATOM 1135 C CA . PHE B 1 41 ? 6.043 5.027 6.137 1 98.69 41 PHE B CA 1
ATOM 1136 C C . PHE B 1 41 ? 7.078 4.328 5.262 1 98.69 41 PHE B C 1
ATOM 1138 O O . PHE B 1 41 ? 7.926 3.59 5.766 1 98.69 41 PHE B O 1
ATOM 1145 N N . SER B 1 42 ? 6.922 4.566 3.945 1 98.12 42 SER B N 1
ATOM 1146 C CA . SER B 1 42 ? 7.824 3.871 3.033 1 98.12 42 SER B CA 1
ATOM 1147 C C . SER B 1 42 ? 8.188 4.75 1.843 1 98.12 42 SER B C 1
ATOM 1149 O O . SER B 1 42 ? 7.395 5.59 1.415 1 98.12 42 SER B O 1
ATOM 1151 N N . ARG B 1 43 ? 9.422 4.539 1.335 1 97.06 43 ARG B N 1
ATOM 1152 C CA . ARG B 1 43 ? 9.875 5.141 0.086 1 97.06 43 ARG B CA 1
ATOM 1153 C C . ARG B 1 43 ? 9.625 4.211 -1.095 1 97.06 43 ARG B C 1
ATOM 1155 O O . ARG B 1 43 ? 9.938 3.02 -1.029 1 97.06 43 ARG B O 1
ATOM 1162 N N . ILE B 1 44 ? 9.031 4.703 -2.158 1 96.25 44 ILE B N 1
ATOM 1163 C CA . ILE B 1 44 ? 8.812 3.918 -3.365 1 96.25 44 ILE B CA 1
ATOM 1164 C C . ILE B 1 44 ? 10.086 3.896 -4.207 1 96.25 44 ILE B C 1
ATOM 1166 O O . ILE B 1 44 ? 10.617 4.949 -4.562 1 96.25 44 ILE B O 1
ATOM 1170 N N . LEU B 1 45 ? 10.609 2.752 -4.453 1 93 45 LEU B N 1
ATOM 1171 C CA . LEU B 1 45 ? 11.938 2.596 -5.043 1 93 45 LEU B CA 1
ATOM 1172 C C . LEU B 1 45 ? 11.883 2.779 -6.559 1 93 45 LEU B C 1
ATOM 1174 O O . LEU B 1 45 ? 12.891 3.117 -7.184 1 93 45 LEU B O 1
ATOM 1178 N N . ILE B 1 46 ? 10.75 2.604 -7.172 1 78.62 46 ILE B N 1
ATOM 1179 C CA . ILE B 1 46 ? 10.719 2.814 -8.617 1 78.62 46 ILE B CA 1
ATOM 1180 C C . ILE B 1 46 ? 10.547 4.301 -8.914 1 78.62 46 ILE B C 1
ATOM 1182 O O . ILE B 1 46 ? 9.594 4.93 -8.453 1 78.62 46 ILE B O 1
ATOM 1186 N N . GLU B 1 47 ? 11.695 4.859 -9.336 1 66.38 47 GLU B N 1
ATOM 1187 C CA . GLU B 1 47 ? 11.734 6.285 -9.656 1 66.38 47 GLU B CA 1
ATOM 1188 C C . GLU B 1 47 ? 11.164 6.555 -11.047 1 66.38 47 GLU B C 1
ATOM 1190 O O . GLU B 1 47 ? 11.539 5.898 -12.016 1 66.38 47 GLU B O 1
ATOM 1195 N N . VAL B 1 48 ? 10.039 7.238 -11.047 1 61.88 48 VAL B N 1
ATOM 1196 C CA . VAL B 1 48 ? 9.383 7.539 -12.312 1 61.88 48 VAL B CA 1
ATOM 1197 C C . VAL B 1 48 ? 10.086 8.719 -12.992 1 61.88 48 VAL B C 1
ATOM 1199 O O . VAL B 1 48 ? 10.117 8.797 -14.219 1 61.88 48 VAL B O 1
ATOM 1202 N N . GLN B 1 49 ? 10.508 9.578 -12.172 1 69.5 49 GLN B N 1
ATOM 1203 C CA . GLN B 1 49 ? 11.18 10.758 -12.703 1 69.5 49 GLN B CA 1
ATOM 1204 C C . GLN B 1 49 ? 12.477 11.047 -11.938 1 69.5 49 GLN B C 1
ATOM 1206 O O . GLN B 1 49 ? 12.578 10.758 -10.75 1 69.5 49 GLN B O 1
ATOM 1211 N N . GLU B 1 50 ? 13.414 11.641 -12.703 1 72.69 50 GLU B N 1
ATOM 1212 C CA . GLU B 1 50 ? 14.742 11.867 -12.148 1 72.69 50 GLU B CA 1
ATOM 1213 C C . GLU B 1 50 ? 14.695 12.867 -10.992 1 72.69 50 GLU B C 1
ATOM 1215 O O . GLU B 1 50 ? 15.43 12.727 -10.016 1 72.69 50 GLU B O 1
ATOM 1220 N N . ASP B 1 51 ? 13.812 13.797 -10.961 1 85.81 51 ASP B N 1
ATOM 1221 C CA . ASP B 1 51 ? 13.852 14.852 -9.953 1 85.81 51 ASP B CA 1
ATOM 1222 C C . ASP B 1 51 ? 12.703 14.719 -8.961 1 85.81 51 ASP B C 1
ATOM 1224 O O . ASP B 1 51 ? 12.32 15.688 -8.312 1 85.81 51 ASP B O 1
ATOM 1228 N N . CYS B 1 52 ? 12.141 13.539 -8.812 1 91.5 52 CYS B N 1
ATOM 1229 C CA . CYS B 1 52 ? 10.984 13.344 -7.941 1 91.5 52 CYS B CA 1
ATOM 1230 C C . CYS B 1 52 ? 11.125 12.062 -7.133 1 91.5 52 CYS B C 1
ATOM 1232 O O . CYS B 1 52 ? 11.586 11.039 -7.652 1 91.5 52 CYS B O 1
ATOM 1234 N N . SER B 1 53 ? 10.898 12.141 -5.828 1 94.56 53 SER B N 1
ATOM 1235 C CA . SER B 1 53 ? 10.812 10.977 -4.957 1 94.56 53 SER B CA 1
ATOM 1236 C C . SER B 1 53 ? 9.367 10.719 -4.531 1 94.56 53 SER B C 1
ATOM 1238 O O . SER B 1 53 ? 8.602 11.656 -4.32 1 94.56 53 SER B O 1
ATOM 1240 N N . SER B 1 54 ? 9.078 9.477 -4.355 1 96.12 54 SER B N 1
ATOM 1241 C CA . SER B 1 54 ? 7.734 9.109 -3.928 1 96.12 54 SER B CA 1
ATOM 1242 C C . SER B 1 54 ? 7.758 8.383 -2.586 1 96.12 54 SER B C 1
ATOM 1244 O O . SER B 1 54 ? 8.633 7.551 -2.342 1 96.12 54 SER B O 1
ATOM 1246 N N . PHE B 1 55 ? 6.789 8.758 -1.787 1 97.75 55 PHE B N 1
ATOM 1247 C CA . PHE B 1 55 ? 6.641 8.148 -0.47 1 97.75 55 PHE B CA 1
ATOM 1248 C C . PHE B 1 55 ? 5.188 7.762 -0.215 1 97.75 55 PHE B C 1
ATOM 1250 O O . PHE B 1 55 ? 4.27 8.414 -0.705 1 97.75 55 PHE B O 1
ATOM 1257 N N . ALA B 1 56 ? 5.059 6.754 0.571 1 97.94 56 ALA B N 1
ATOM 1258 C CA . ALA B 1 56 ? 3.727 6.324 0.987 1 97.94 56 ALA B CA 1
ATOM 1259 C C . ALA B 1 56 ? 3.588 6.359 2.506 1 97.94 56 ALA B C 1
ATOM 1261 O O . ALA B 1 56 ? 4.469 5.887 3.229 1 97.94 56 ALA B O 1
ATOM 1262 N N . VAL B 1 57 ? 2.531 6.941 2.992 1 98.5 57 VAL B N 1
ATOM 1263 C CA . VAL B 1 57 ? 2.16 6.934 4.402 1 98.5 57 VAL B CA 1
ATOM 1264 C C . VAL B 1 57 ? 0.796 6.27 4.574 1 98.5 57 VAL B C 1
ATOM 1266 O O . VAL B 1 57 ? -0.164 6.621 3.885 1 98.5 57 VAL B O 1
ATOM 1269 N N . SER B 1 58 ? 0.727 5.336 5.426 1 98.19 58 SER B N 1
ATOM 1270 C CA . SER B 1 58 ? -0.528 4.613 5.605 1 98.19 58 SER B CA 1
ATOM 1271 C C . SER B 1 58 ? -0.956 4.602 7.07 1 98.19 58 SER B C 1
ATOM 1273 O O . SER B 1 58 ? -0.114 4.672 7.969 1 98.19 58 SER B O 1
ATOM 1275 N N . PHE B 1 59 ? -2.24 4.52 7.285 1 98.62 59 PHE B N 1
ATOM 1276 C CA . PHE B 1 59 ? -2.869 4.324 8.586 1 98.62 59 PHE B CA 1
ATOM 1277 C C . PHE B 1 59 ? -4.027 3.342 8.484 1 98.62 59 PHE B C 1
ATOM 1279 O O . PHE B 1 59 ? -4.57 3.121 7.395 1 98.62 59 PHE B O 1
ATOM 1286 N N . LYS B 1 60 ? -4.379 2.818 9.609 1 98.19 60 LYS B N 1
ATOM 1287 C CA . LYS B 1 60 ? -5.574 1.983 9.695 1 98.19 60 LYS B CA 1
ATOM 1288 C C . LYS B 1 60 ? -6.668 2.672 10.508 1 98.19 60 LYS B C 1
ATOM 1290 O O . LYS B 1 60 ? -6.379 3.457 11.414 1 98.19 60 LYS B O 1
ATOM 1295 N N . THR B 1 61 ? -7.793 2.465 10.141 1 98.06 61 THR B N 1
ATOM 1296 C CA . THR B 1 61 ? -8.953 2.936 10.883 1 98.06 61 THR B CA 1
ATOM 1297 C C . THR B 1 61 ? -10.086 1.912 10.828 1 98.06 61 THR B C 1
ATOM 1299 O O . THR B 1 61 ? -10.086 1.024 9.977 1 98.06 61 THR B O 1
ATOM 1302 N N . GLU B 1 62 ? -11.008 1.977 11.648 1 96.94 62 GLU B N 1
ATOM 1303 C CA . GLU B 1 62 ? -12 0.927 11.883 1 96.94 62 GLU B CA 1
ATOM 1304 C C . GLU B 1 62 ? -13.008 0.851 10.742 1 96.94 62 GLU B C 1
ATOM 1306 O O . GLU B 1 62 ? -13.453 -0.237 10.375 1 96.94 62 GLU B O 1
ATOM 1311 N N . SER B 1 63 ? -13.422 2.025 10.25 1 95 63 SER B N 1
ATOM 1312 C CA . SER B 1 63 ? -14.492 2.039 9.25 1 95 63 SER B CA 1
ATOM 1313 C C . SER B 1 63 ? -14.25 3.127 8.211 1 95 63 SER B C 1
ATOM 1315 O O . SER B 1 63 ? -13.422 4.016 8.406 1 95 63 SER B O 1
ATOM 1317 N N . ILE B 1 64 ? -14.984 2.982 7.09 1 92.31 64 ILE B N 1
ATOM 1318 C CA . ILE B 1 64 ? -14.891 3.98 6.027 1 92.31 64 ILE B CA 1
ATOM 1319 C C . ILE B 1 64 ? -15.414 5.324 6.535 1 92.31 64 ILE B C 1
ATOM 1321 O O . ILE B 1 64 ? -14.898 6.379 6.156 1 92.31 64 ILE B O 1
ATOM 1325 N N . GLU B 1 65 ? -16.406 5.332 7.395 1 94.62 65 GLU B N 1
ATOM 1326 C CA . GLU B 1 65 ? -16.922 6.551 8.008 1 94.62 65 GLU B CA 1
ATOM 1327 C C . GLU B 1 65 ? -15.836 7.27 8.805 1 94.62 65 GLU B C 1
ATOM 1329 O O . GLU B 1 65 ? -15.711 8.492 8.727 1 94.62 65 GLU B O 1
ATOM 1334 N N . ASP B 1 66 ? -15.117 6.492 9.555 1 96.5 66 ASP B N 1
ATOM 1335 C CA . ASP B 1 66 ? -14.023 7.055 10.328 1 96.5 66 ASP B CA 1
ATOM 1336 C C . ASP B 1 66 ? -12.953 7.656 9.414 1 96.5 66 ASP B C 1
ATOM 1338 O O . ASP B 1 66 ? -12.414 8.727 9.703 1 96.5 66 ASP B O 1
ATOM 1342 N N . ALA B 1 67 ? -12.672 6.93 8.367 1 95.62 67 ALA B N 1
ATOM 1343 C CA . ALA B 1 67 ? -11.688 7.418 7.406 1 95.62 67 ALA B CA 1
ATOM 1344 C C . ALA B 1 67 ? -12.117 8.758 6.812 1 95.62 67 ALA B C 1
ATOM 1346 O O . ALA B 1 67 ? -11.312 9.688 6.73 1 95.62 67 ALA B O 1
ATOM 1347 N N . VAL B 1 68 ? -13.305 8.828 6.465 1 93.25 68 VAL B N 1
ATOM 1348 C CA . VAL B 1 68 ? -13.844 10.039 5.852 1 93.25 68 VAL B CA 1
ATOM 1349 C C . VAL B 1 68 ? -13.867 11.172 6.875 1 93.25 68 VAL B C 1
ATOM 1351 O O . VAL B 1 68 ? -13.531 12.312 6.555 1 93.25 68 VAL B O 1
ATOM 1354 N N . THR B 1 69 ? -14.281 10.875 8.047 1 94.81 69 THR B N 1
ATOM 1355 C CA . THR B 1 69 ? -14.289 11.859 9.133 1 94.81 69 THR B CA 1
ATOM 1356 C C . THR B 1 69 ? -12.898 12.461 9.32 1 94.81 69 THR B C 1
ATOM 1358 O O . THR B 1 69 ? -12.75 13.68 9.414 1 94.81 69 THR B O 1
ATOM 1361 N N . TRP B 1 70 ? -11.953 11.578 9.391 1 96.62 70 TRP B N 1
ATOM 1362 C CA . TRP B 1 70 ? -10.586 12.055 9.539 1 96.62 70 TRP B CA 1
ATOM 1363 C C . TRP B 1 70 ? -10.172 12.906 8.344 1 96.62 70 TRP B C 1
ATOM 1365 O O . TRP B 1 70 ? -9.578 13.977 8.508 1 96.62 70 TRP B O 1
ATOM 1375 N N . HIS B 1 71 ? -10.414 12.375 7.164 1 93.62 71 HIS B N 1
ATOM 1376 C CA . HIS B 1 71 ? -10.031 13.031 5.914 1 93.62 71 HIS B CA 1
ATOM 1377 C C . HIS B 1 71 ? -10.578 14.453 5.844 1 93.62 71 HIS B C 1
ATOM 1379 O O . HIS B 1 71 ? -9.859 15.375 5.465 1 93.62 71 HIS B O 1
ATOM 1385 N N . ASP B 1 72 ? -11.773 14.656 6.219 1 93.75 72 ASP B N 1
ATOM 1386 C CA . ASP B 1 72 ? -12.438 15.953 6.105 1 93.75 72 ASP B CA 1
ATOM 1387 C C . ASP B 1 72 ? -12.07 16.859 7.27 1 93.75 72 ASP B C 1
ATOM 1389 O O . ASP B 1 72 ? -12.289 18.078 7.207 1 93.75 72 ASP B O 1
ATOM 1393 N N . GLY B 1 73 ? -11.523 16.391 8.359 1 94.19 73 GLY B N 1
ATOM 1394 C CA . GLY B 1 73 ? -11.133 17.156 9.531 1 94.19 73 GLY B CA 1
ATOM 1395 C C . GLY B 1 73 ? -9.633 17.312 9.672 1 94.19 73 GLY B C 1
ATOM 1396 O O . GLY B 1 73 ? -9.039 18.188 9.023 1 94.19 73 GLY B O 1
ATOM 1397 N N . HIS B 1 74 ? -9.086 16.406 10.523 1 94 74 HIS B N 1
ATOM 1398 C CA . HIS B 1 74 ? -7.66 16.453 10.805 1 94 74 HIS B CA 1
ATOM 1399 C C . HIS B 1 74 ? -6.84 16.344 9.523 1 94 74 HIS B C 1
ATOM 1401 O O . HIS B 1 74 ? -5.805 17 9.391 1 94 74 HIS B O 1
ATOM 1407 N N . GLY B 1 75 ? -7.352 15.531 8.648 1 95.19 75 GLY B N 1
ATOM 1408 C CA . GLY B 1 75 ? -6.664 15.375 7.379 1 95.19 75 GLY B CA 1
ATOM 1409 C C . GLY B 1 75 ? -6.59 16.672 6.578 1 95.19 75 GLY B C 1
ATOM 1410 O O . GLY B 1 75 ? -5.57 16.953 5.945 1 95.19 75 GLY B O 1
ATOM 1411 N N . ALA B 1 76 ? -7.656 17.453 6.637 1 95.31 76 ALA B N 1
ATOM 1412 C CA . ALA B 1 76 ? -7.695 18.734 5.926 1 95.31 76 ALA B CA 1
ATOM 1413 C C . ALA B 1 76 ? -6.648 19.688 6.469 1 95.31 76 ALA B C 1
ATOM 1415 O O . ALA B 1 76 ? -5.98 20.391 5.703 1 95.31 76 ALA B O 1
ATOM 1416 N N . ALA B 1 77 ? -6.48 19.734 7.723 1 95.56 77 ALA B N 1
ATOM 1417 C CA . ALA B 1 77 ? -5.484 20.609 8.359 1 95.56 77 ALA B CA 1
ATOM 1418 C C . ALA B 1 77 ? -4.07 20.203 7.953 1 95.56 77 ALA B C 1
ATOM 1420 O O . ALA B 1 77 ? -3.211 21.047 7.727 1 95.56 77 ALA B O 1
ATOM 1421 N N . LEU B 1 78 ? -3.838 18.906 7.859 1 96.75 78 LEU B N 1
ATOM 1422 C CA . LEU B 1 78 ? -2.521 18.391 7.484 1 96.75 78 LEU B CA 1
ATOM 1423 C C . LEU B 1 78 ? -2.219 18.703 6.023 1 96.75 78 LEU B C 1
ATOM 1425 O O . LEU B 1 78 ? -1.077 19.031 5.676 1 96.75 78 LEU B O 1
ATOM 1429 N N . ARG B 1 79 ? -3.258 18.562 5.203 1 95.19 79 ARG B N 1
ATOM 1430 C CA . ARG B 1 79 ? -3.08 18.922 3.799 1 95.19 79 ARG B CA 1
ATOM 1431 C C . ARG B 1 79 ? -2.75 20.406 3.65 1 95.19 79 ARG B C 1
ATOM 1433 O O . ARG B 1 79 ? -1.901 20.766 2.836 1 95.19 79 ARG B O 1
ATOM 1440 N N . GLN B 1 80 ? -3.404 21.234 4.375 1 95.75 80 GLN B N 1
ATOM 1441 C CA . GLN B 1 80 ? -3.102 22.656 4.355 1 95.75 80 GLN B CA 1
ATOM 1442 C C . GLN B 1 80 ? -1.671 22.922 4.816 1 95.75 80 GLN B C 1
ATOM 1444 O O . GLN B 1 80 ? -0.97 23.75 4.23 1 95.75 80 GLN B O 1
ATOM 1449 N N . SER B 1 81 ? -1.263 22.281 5.855 1 96.31 81 SER B N 1
ATOM 1450 C CA . SER B 1 81 ? 0.106 22.406 6.348 1 96.31 81 SER B CA 1
ATOM 1451 C C . SER B 1 81 ? 1.113 22 5.277 1 96.31 81 SER B C 1
ATOM 1453 O O . SER B 1 81 ? 2.135 22.672 5.094 1 96.31 81 SER B O 1
ATOM 1455 N N . LEU B 1 82 ? 0.852 20.891 4.59 1 96.5 82 LEU B N 1
ATOM 1456 C CA . LEU B 1 82 ? 1.692 20.438 3.492 1 96.5 82 LEU B CA 1
ATOM 1457 C C . LEU B 1 82 ? 1.843 21.516 2.426 1 96.5 82 LEU B C 1
ATOM 1459 O O . LEU B 1 82 ? 2.953 21.781 1.968 1 96.5 82 LEU B O 1
ATOM 1463 N N . HIS B 1 83 ? 0.727 22.109 2.051 1 96 83 HIS B N 1
ATOM 1464 C CA . HIS B 1 83 ? 0.733 23.156 1.038 1 96 83 HIS B CA 1
ATOM 1465 C C . HIS B 1 83 ? 1.536 24.359 1.505 1 96 83 HIS B C 1
ATOM 1467 O O . HIS B 1 83 ? 2.283 24.953 0.724 1 96 83 HIS B O 1
ATOM 1473 N N . THR B 1 84 ? 1.354 24.766 2.711 1 96.5 84 THR B N 1
ATOM 1474 C CA . THR B 1 84 ? 2.037 25.922 3.27 1 96.5 84 THR B CA 1
ATOM 1475 C C . THR B 1 84 ? 3.545 25.688 3.316 1 96.5 84 THR B C 1
ATOM 1477 O O . THR B 1 84 ? 4.328 26.594 2.992 1 96.5 84 THR B O 1
ATOM 1480 N N . LYS B 1 85 ? 3.99 24.531 3.621 1 96.94 85 LYS B N 1
ATOM 1481 C CA . LYS B 1 85 ? 5.398 24.234 3.85 1 96.94 85 LYS B CA 1
ATOM 1482 C C . LYS B 1 85 ? 6.117 23.938 2.537 1 96.94 85 LYS B C 1
ATOM 1484 O O . LYS B 1 85 ? 7.273 24.328 2.354 1 96.94 85 LYS B O 1
ATOM 1489 N N . PHE B 1 86 ? 5.406 23.172 1.61 1 97.5 86 PHE B N 1
ATOM 1490 C CA . PHE B 1 86 ? 6.137 22.641 0.469 1 97.5 86 PHE B CA 1
ATOM 1491 C C . PHE B 1 86 ? 5.535 23.141 -0.841 1 97.5 86 PHE B C 1
ATOM 1493 O O . PHE B 1 86 ? 6.137 22.984 -1.905 1 97.5 86 PHE B O 1
ATOM 1500 N N . GLY B 1 87 ? 4.344 23.688 -0.763 1 95.69 87 GLY B N 1
ATOM 1501 C CA . GLY B 1 87 ? 3.691 24.219 -1.947 1 95.69 87 GLY B CA 1
ATOM 1502 C C . GLY B 1 87 ? 3.527 23.188 -3.051 1 95.69 87 GLY B C 1
ATOM 1503 O O . GLY B 1 87 ? 3.033 22.078 -2.811 1 95.69 87 GLY B O 1
ATOM 1504 N N . GLU B 1 88 ? 3.975 23.531 -4.312 1 94.81 88 GLU B N 1
ATOM 1505 C CA . GLU B 1 88 ? 3.758 22.672 -5.473 1 94.81 88 GLU B CA 1
ATOM 1506 C C . GLU B 1 88 ? 4.867 21.625 -5.602 1 94.81 88 GLU B C 1
ATOM 1508 O O . GLU B 1 88 ? 4.84 20.797 -6.508 1 94.81 88 GLU B O 1
ATOM 1513 N N . LYS B 1 89 ? 5.727 21.672 -4.727 1 96.25 89 LYS B N 1
ATOM 1514 C CA . LYS B 1 89 ? 6.852 20.75 -4.793 1 96.25 89 LYS B CA 1
ATOM 1515 C C . LYS B 1 89 ? 6.473 19.391 -4.227 1 96.25 89 LYS B C 1
ATOM 1517 O O . LYS B 1 89 ? 7.254 18.438 -4.309 1 96.25 89 LYS B O 1
ATOM 1522 N N . ALA B 1 90 ? 5.258 19.344 -3.623 1 96.44 90 ALA B N 1
ATOM 1523 C CA . ALA B 1 90 ? 4.742 18.062 -3.115 1 96.44 90 ALA B CA 1
ATOM 1524 C C . ALA B 1 90 ? 3.293 17.859 -3.547 1 96.44 90 ALA B C 1
ATOM 1526 O O . ALA B 1 90 ? 2.42 18.672 -3.242 1 96.44 90 ALA B O 1
ATOM 1527 N N . LEU B 1 91 ? 3.115 16.844 -4.254 1 95.06 91 LEU B N 1
ATOM 1528 C CA . LEU B 1 91 ? 1.782 16.391 -4.637 1 95.06 91 LEU B CA 1
ATOM 1529 C C . LEU B 1 91 ? 1.417 15.094 -3.91 1 95.06 91 LEU B C 1
ATOM 1531 O O . LEU B 1 91 ? 2.299 14.344 -3.494 1 95.06 91 LEU B O 1
ATOM 1535 N N . PHE B 1 92 ? 0.13 14.867 -3.811 1 95.81 92 PHE B N 1
ATOM 1536 C CA . PHE B 1 92 ? -0.261 13.656 -3.094 1 95.81 92 PHE B CA 1
ATOM 1537 C C . PHE B 1 92 ? -1.608 13.141 -3.59 1 95.81 92 PHE B C 1
ATOM 1539 O O . PHE B 1 92 ? -2.389 13.898 -4.176 1 95.81 92 PHE B O 1
ATOM 1546 N N . PHE B 1 93 ? -1.858 11.906 -3.393 1 93.88 93 PHE B N 1
ATOM 1547 C CA . PHE B 1 93 ? -3.156 11.266 -3.58 1 93.88 93 PHE B CA 1
ATOM 1548 C C . PHE B 1 93 ? -3.354 10.133 -2.576 1 93.88 93 PHE B C 1
ATOM 1550 O O . PHE B 1 93 ? -2.393 9.469 -2.184 1 93.88 93 PHE B O 1
ATOM 1557 N N . SER B 1 94 ? -4.602 9.914 -2.25 1 94.62 94 SER B N 1
ATOM 1558 C CA . SER B 1 94 ? -4.902 8.898 -1.246 1 94.62 94 SER B CA 1
ATOM 1559 C C . SER B 1 94 ? -5.766 7.781 -1.827 1 94.62 94 SER B C 1
ATOM 1561 O O . SER B 1 94 ? -6.641 8.039 -2.658 1 94.62 94 SER B O 1
ATOM 1563 N N . THR B 1 95 ? -5.445 6.652 -1.335 1 93.75 95 THR B N 1
ATOM 1564 C CA . THR B 1 95 ? -6.246 5.473 -1.645 1 93.75 95 THR B CA 1
ATOM 1565 C C . THR B 1 95 ? -6.836 4.871 -0.372 1 93.75 95 THR B C 1
ATOM 1567 O O . THR B 1 95 ? -6.168 4.812 0.662 1 93.75 95 THR B O 1
ATOM 1570 N N . TYR B 1 96 ? -8.07 4.469 -0.529 1 95.88 96 TYR B N 1
ATOM 1571 C CA . TYR B 1 96 ? -8.742 3.791 0.57 1 95.88 96 TYR B CA 1
ATOM 1572 C C . TYR B 1 96 ? -8.906 2.305 0.275 1 95.88 96 TYR B C 1
ATOM 1574 O O . TYR B 1 96 ? -9.375 1.926 -0.8 1 95.88 96 TYR B O 1
ATOM 1582 N N . MET B 1 97 ? -8.531 1.539 1.275 1 97.19 97 MET B N 1
ATOM 1583 C CA . MET B 1 97 ? -8.547 0.093 1.074 1 97.19 97 MET B CA 1
ATOM 1584 C C . MET B 1 97 ? -9.25 -0.612 2.23 1 97.19 97 MET B C 1
ATOM 1586 O O . MET B 1 97 ? -9.164 -0.167 3.375 1 97.19 97 MET B O 1
ATOM 1590 N N . ASP B 1 98 ? -9.883 -1.678 1.883 1 97.56 98 ASP B N 1
ATOM 1591 C CA . ASP B 1 98 ? -10.531 -2.529 2.873 1 97.56 98 ASP B CA 1
ATOM 1592 C C . ASP B 1 98 ? -9.742 -3.818 3.094 1 97.56 98 ASP B C 1
ATOM 1594 O O . ASP B 1 98 ? -9.594 -4.625 2.176 1 97.56 98 ASP B O 1
ATOM 1598 N N . GLU B 1 99 ? -9.227 -3.955 4.289 1 97.5 99 GLU B N 1
ATOM 1599 C CA . GLU B 1 99 ? -8.453 -5.16 4.594 1 97.5 99 GLU B CA 1
ATOM 1600 C C . GLU B 1 99 ? -9.312 -6.41 4.441 1 97.5 99 GLU B C 1
ATOM 1602 O O . GLU B 1 99 ? -10.445 -6.457 4.922 1 97.5 99 GLU B O 1
ATOM 1607 N N . GLN B 1 100 ? -8.766 -7.371 3.775 1 97.44 100 GLN B N 1
ATOM 1608 C CA . GLN B 1 100 ? -9.445 -8.641 3.525 1 97.44 100 GLN B CA 1
ATOM 1609 C C . GLN B 1 100 ? -8.859 -9.758 4.383 1 97.44 100 GLN B C 1
ATOM 1611 O O . GLN B 1 100 ? -7.668 -9.742 4.695 1 97.44 100 GLN B O 1
ATOM 1616 N N . PRO B 1 101 ? -9.703 -10.664 4.758 1 94.56 101 PRO B N 1
ATOM 1617 C CA . PRO B 1 101 ? -9.172 -11.789 5.535 1 94.56 101 PRO B CA 1
ATOM 1618 C C . PRO B 1 101 ? -8.234 -12.68 4.727 1 94.56 101 PRO B C 1
ATOM 1620 O O . PRO B 1 101 ? -8.445 -12.867 3.523 1 94.56 101 PRO B O 1
ATOM 1623 N N . LEU B 1 102 ? -7.137 -13.227 5.371 1 92.44 102 LEU B N 1
ATOM 1624 C CA . LEU B 1 102 ? -6.223 -14.188 4.773 1 92.44 102 LEU B CA 1
ATOM 1625 C C . LEU B 1 102 ? -6.43 -15.578 5.367 1 92.44 102 LEU B C 1
ATOM 1627 O O . LEU B 1 102 ? -6.809 -15.711 6.535 1 92.44 102 LEU B O 1
#

Secondary structure (DSSP, 8-state):
-EEEEEEEEEEGGGHHHHHHHIIIIIHHHHHHTSS-EEEEEEEE-S-SSTTEEEEEEEEEES-HHHHHHHHHTHHHHHHHHHHHHHGGGEEEEEEEEEE---/-EEEEEEEEEEGGGHHHHHHHIIIIIHHHHHHTSS-EEEEEEEE-S-SSTTEEEEEEEEEES-HHHHHHHHHTHHHHHHHHHHHHHGGGEEEEEEEEEE---

InterPro domains:
  IPR025563 Protein of unknown function DUF4286 [PF14114] (1-99)

Sequence (204 aa):
MIIINTTFHVERSIENNFCKWVRDEYVPSALASGILSEPGFSRILIEVQEDCSSFAVSFKTESIEDAVTWHDGHGAALRQSLHTKFGEKALFFSTYMDEQPLMIIINTTFHVERSIENNFCKWVRDEYVPSALASGILSEPGFSRILIEVQEDCSSFAVSFKTESIEDAVTWHDGHGAALRQSLHTKFGEKALFFSTYMDEQPL

Radius of gyration: 17.52 Å; Cα contacts (8 Å, |Δi|>4): 359; chains: 2; bounding box: 36×47×37 Å

Organism: NCBI:txid2094150